Protein AF-A0A9Q1LN31-F1 (afdb_monomer)

Foldseek 3Di:
DDDDDPDDDDPLLVVLLVVLVVCLVVPPQEAAAEFEPDPSRVVSVVSNQVNNVVSNHHHPYYHYDYDPDDPVVVVVSVVVVVVVVLVPPPPVAPVSVVVSLVVVLVVVVVVVVVVLVVQLVVLLVVPCDCDQADVSVVVDPWAEDQDPVLCVCDRVNVGGPYYDDDDQVVLVSCQVPLNPDDDHHDDPDPDDDDDDDPPPDCVRVVVVVVVVVCVVVCVVVVVCCVPRVDDPNPPPVCPVCVRSCDPVVCVVVVCVVVVVSVVVVVVVVVVVVVVVVVPDDDDDDDDDDDDDDDDDDPPDDDDDDPVVVVVVSVVVVVVSVVVVVVVVVVVVVVPDDD

Radius of gyration: 39.12 Å; Cα contacts (8 Å, |Δi|>4): 190; chains: 1; bounding box: 92×40×124 Å

Nearest PDB structures (foldseek):
  7e9g-assembly1_S  TM=8.716E-01  e=4.694E-04  Homo sapiens
  5kzq-assembly1_A  TM=8.366E-01  e=6.303E-04  Homo sapiens
  4xaq-assembly1_B  TM=8.425E-01  e=1.136E-03  Homo sapiens
  5kzn-assembly1_A  TM=8.150E-01  e=8.976E-04  Homo sapiens
  5cni-assembly1_B  TM=8.407E-01  e=1.438E-03  Homo sapiens

Structure (mmCIF, N/CA/C/O backbone):
data_AF-A0A9Q1LN31-F1
#
_entry.id   AF-A0A9Q1LN31-F1
#
loop_
_atom_site.group_PDB
_atom_site.id
_atom_site.type_symbol
_atom_site.label_atom_id
_atom_site.label_alt_id
_atom_site.label_comp_id
_atom_site.label_asym_id
_atom_site.label_entity_id
_atom_site.label_seq_id
_atom_site.pdbx_PDB_ins_code
_atom_site.Cartn_x
_atom_site.Cartn_y
_atom_site.Cartn_z
_atom_site.occupancy
_atom_site.B_iso_or_equiv
_atom_site.auth_seq_id
_atom_site.auth_comp_id
_atom_site.auth_asym_id
_atom_site.auth_atom_id
_atom_site.pdbx_PDB_model_num
ATOM 1 N N . MET A 1 1 ? -55.497 0.699 -10.696 1.00 38.34 1 MET A N 1
ATOM 2 C CA . MET A 1 1 ? -55.758 1.073 -9.290 1.00 38.34 1 MET A CA 1
ATOM 3 C C . MET A 1 1 ? -55.443 -0.155 -8.449 1.00 38.34 1 MET A C 1
ATOM 5 O O . MET A 1 1 ? -56.183 -1.124 -8.530 1.00 38.34 1 MET A O 1
ATOM 9 N N . TYR A 1 2 ? -54.279 -0.190 -7.797 1.00 38.59 2 TYR A N 1
ATOM 10 C CA . TYR A 1 2 ? -53.863 -1.336 -6.977 1.00 38.59 2 TYR A CA 1
ATOM 11 C C . TYR A 1 2 ? -54.495 -1.221 -5.579 1.00 38.59 2 TYR A C 1
ATOM 13 O O . TYR A 1 2 ? -54.540 -0.110 -5.049 1.00 38.59 2 TYR A O 1
ATOM 21 N N . PRO A 1 3 ? -54.995 -2.314 -4.974 1.00 50.53 3 PRO A N 1
ATOM 22 C CA . PRO A 1 3 ? -55.548 -2.267 -3.628 1.00 50.53 3 PRO A CA 1
ATOM 23 C C . PRO A 1 3 ? -54.408 -2.127 -2.611 1.00 50.53 3 PRO A C 1
ATOM 25 O O . PRO A 1 3 ? -53.474 -2.927 -2.589 1.00 50.53 3 PRO A O 1
ATOM 28 N N . TYR A 1 4 ? -54.472 -1.094 -1.775 1.00 45.28 4 TYR A N 1
ATOM 29 C CA . TYR A 1 4 ? -53.523 -0.889 -0.684 1.00 45.28 4 TYR A CA 1
ATOM 30 C C . TYR A 1 4 ? -53.860 -1.827 0.479 1.00 45.28 4 TYR A C 1
ATOM 32 O O . TYR A 1 4 ? -54.997 -1.872 0.947 1.00 45.28 4 TYR A O 1
ATOM 40 N N . PHE A 1 5 ? -52.860 -2.561 0.965 1.00 41.16 5 PHE A N 1
ATOM 41 C CA . PHE A 1 5 ? -52.971 -3.391 2.160 1.00 41.16 5 PHE A CA 1
ATOM 42 C C . PHE A 1 5 ? -52.683 -2.530 3.399 1.00 41.16 5 PHE A C 1
ATOM 44 O O . PHE A 1 5 ? -51.528 -2.256 3.724 1.00 41.16 5 PHE A O 1
ATOM 51 N N . LEU A 1 6 ? -53.730 -2.072 4.089 1.00 41.81 6 LEU A N 1
ATOM 52 C CA . LEU A 1 6 ? -53.599 -1.403 5.386 1.00 41.81 6 LEU A CA 1
ATOM 53 C C . LEU A 1 6 ? -53.355 -2.458 6.469 1.00 41.81 6 LEU A C 1
ATOM 55 O O . LEU A 1 6 ? -54.288 -2.999 7.061 1.00 41.81 6 LEU A O 1
ATOM 59 N N . ARG A 1 7 ? -52.082 -2.757 6.737 1.00 43.06 7 ARG A N 1
ATOM 60 C CA . ARG A 1 7 ? -51.705 -3.506 7.938 1.00 43.06 7 ARG A CA 1
ATOM 61 C C . ARG A 1 7 ? -51.804 -2.560 9.130 1.00 43.06 7 ARG A C 1
ATOM 63 O O . ARG A 1 7 ? -50.917 -1.739 9.347 1.00 43.06 7 ARG A O 1
ATOM 70 N N . THR A 1 8 ? -52.882 -2.662 9.901 1.00 48.25 8 THR A N 1
ATOM 71 C CA . THR A 1 8 ? -52.939 -2.023 11.216 1.00 48.25 8 THR A CA 1
ATOM 72 C C . THR A 1 8 ? -51.859 -2.657 12.095 1.00 48.25 8 THR A C 1
ATOM 74 O O . THR A 1 8 ? -51.658 -3.876 12.095 1.00 48.25 8 THR A O 1
ATOM 77 N N . VAL A 1 9 ? -51.072 -1.826 12.777 1.00 54.50 9 VAL A N 1
ATOM 78 C CA . VAL A 1 9 ? -50.006 -2.303 13.662 1.00 54.50 9 VAL A CA 1
ATOM 79 C C . VAL A 1 9 ? -50.676 -3.102 14.782 1.00 54.50 9 VAL A C 1
ATOM 81 O O . VAL A 1 9 ? -51.559 -2.581 15.461 1.00 54.50 9 VAL A O 1
ATOM 84 N N . ILE A 1 10 ? -50.301 -4.377 14.947 1.00 58.50 10 ILE A N 1
ATOM 85 C CA . ILE A 1 10 ? -50.786 -5.239 16.039 1.00 58.50 10 ILE A CA 1
ATOM 86 C C . ILE A 1 10 ? -50.638 -4.450 17.342 1.00 58.50 10 ILE A C 1
ATOM 88 O O . ILE A 1 10 ? -49.562 -3.903 17.576 1.00 58.50 10 ILE A O 1
ATOM 92 N N . ASN A 1 11 ? -51.696 -4.370 18.155 1.00 74.75 11 ASN A N 1
ATOM 93 C CA . ASN A 1 11 ? -51.709 -3.579 19.388 1.00 74.75 11 ASN A CA 1
ATOM 94 C C . ASN A 1 11 ? -50.404 -3.790 20.186 1.00 74.75 11 ASN A C 1
ATOM 96 O O . ASN A 1 11 ? -49.992 -4.926 20.439 1.00 74.75 11 ASN A O 1
ATOM 100 N N . ASN A 1 12 ? -49.765 -2.672 20.550 1.00 71.38 12 ASN A N 1
ATOM 101 C CA . ASN A 1 12 ? -48.487 -2.599 21.259 1.00 71.38 12 ASN A CA 1
ATOM 102 C C . ASN A 1 12 ? -48.439 -3.516 22.491 1.00 71.38 12 ASN A C 1
ATOM 104 O O . ASN A 1 12 ? -47.381 -4.051 22.808 1.00 71.38 12 ASN A O 1
ATOM 108 N N . TYR A 1 13 ? -49.588 -3.759 23.128 1.00 81.44 13 TYR A N 1
ATOM 109 C CA . TYR A 1 13 ? -49.724 -4.691 24.241 1.00 81.44 13 TYR A CA 1
ATOM 110 C C . TYR A 1 13 ? -49.340 -6.130 23.875 1.00 81.44 13 TYR A C 1
ATOM 112 O O . TYR A 1 13 ? -48.426 -6.698 24.468 1.00 81.44 13 TYR A O 1
ATOM 120 N N . PHE A 1 14 ? -49.976 -6.715 22.858 1.00 83.69 14 PHE A N 1
ATOM 121 C CA . PHE A 1 14 ? -49.739 -8.116 22.496 1.00 83.69 14 PHE A CA 1
ATOM 122 C C . PHE A 1 14 ? -48.318 -8.351 21.980 1.00 83.69 14 PHE A C 1
ATOM 124 O O . PHE A 1 14 ? -47.725 -9.383 22.280 1.00 83.69 14 PHE A O 1
ATOM 131 N N . GLN A 1 15 ? -47.747 -7.383 21.255 1.00 86.62 15 GLN A N 1
ATOM 132 C CA . GLN A 1 15 ? -46.371 -7.499 20.768 1.00 86.62 15 GLN A CA 1
ATOM 133 C C . GLN A 1 15 ? -45.362 -7.561 21.919 1.00 86.62 15 GLN A C 1
ATOM 135 O O . GLN A 1 15 ? -44.471 -8.404 21.906 1.00 86.62 15 GLN A O 1
ATOM 140 N N . MET A 1 16 ? -45.493 -6.681 22.917 1.00 89.50 16 MET A N 1
ATOM 141 C CA . MET A 1 16 ? -44.539 -6.632 24.028 1.00 89.50 16 MET A CA 1
ATOM 142 C C . MET A 1 16 ? -44.688 -7.832 24.969 1.00 89.50 16 MET A C 1
ATOM 144 O O . MET A 1 16 ? -43.682 -8.331 25.460 1.00 89.50 16 MET A O 1
ATOM 148 N N . TYR A 1 17 ? -45.908 -8.344 25.168 1.00 90.25 17 TYR A N 1
ATOM 149 C CA . TYR A 1 17 ? -46.123 -9.586 25.922 1.00 90.25 17 TYR A CA 1
ATOM 150 C C . TYR A 1 17 ? -45.520 -10.804 25.212 1.00 90.25 17 TYR A C 1
ATOM 152 O O . TYR A 1 17 ? -44.843 -11.595 25.858 1.00 90.25 17 TYR A O 1
ATOM 160 N N . ALA A 1 18 ? -45.668 -10.913 23.888 1.00 89.12 18 ALA A N 1
ATOM 161 C CA . ALA A 1 18 ? -45.024 -11.981 23.121 1.00 89.12 18 ALA A CA 1
ATOM 162 C C . ALA A 1 18 ? -43.487 -11.908 23.202 1.00 89.12 18 ALA A C 1
ATOM 164 O O . ALA A 1 18 ? -42.819 -12.933 23.322 1.00 89.12 18 ALA A O 1
ATOM 165 N N . ILE A 1 19 ? -42.917 -10.697 23.182 1.00 89.56 19 ILE A N 1
ATOM 166 C CA . ILE A 1 19 ? -41.476 -10.499 23.391 1.00 89.56 19 ILE A CA 1
ATOM 167 C C . ILE A 1 19 ? -41.079 -10.886 24.821 1.00 89.56 19 ILE A C 1
ATOM 169 O O . ILE A 1 19 ? -40.060 -11.542 25.004 1.00 89.56 19 ILE A O 1
ATOM 173 N N . ALA A 1 20 ? -41.869 -10.533 25.836 1.00 90.81 20 ALA A N 1
ATOM 174 C CA . ALA A 1 20 ? -41.590 -10.926 27.215 1.00 90.81 20 ALA A CA 1
ATOM 175 C C . ALA A 1 20 ? -41.622 -12.454 27.405 1.00 90.81 20 ALA A C 1
ATOM 177 O O . ALA A 1 20 ? -40.761 -12.991 28.096 1.00 90.81 20 ALA A O 1
ATOM 178 N N . ASP A 1 21 ? -42.549 -13.159 26.751 1.00 91.31 21 ASP A N 1
ATOM 179 C CA . ASP A 1 21 ? -42.583 -14.627 26.753 1.00 91.31 21 ASP A CA 1
ATOM 180 C C . ASP A 1 21 ? -41.372 -15.239 26.034 1.00 91.31 21 ASP A C 1
ATOM 182 O O . ASP A 1 21 ? -40.853 -16.265 26.467 1.00 91.31 21 ASP A O 1
ATOM 186 N N . LEU A 1 22 ? -40.864 -14.595 24.979 1.00 91.62 22 LEU A N 1
ATOM 187 C CA . LEU A 1 22 ? -39.624 -15.012 24.322 1.00 91.62 22 LEU A CA 1
ATOM 188 C C . LEU A 1 22 ? -38.415 -14.883 25.264 1.00 91.62 22 LEU A C 1
ATOM 190 O O . LEU A 1 22 ? -37.584 -15.783 25.340 1.00 91.62 22 LEU A O 1
ATOM 194 N N . VAL A 1 23 ? -38.328 -13.770 25.995 1.00 89.50 23 VAL A N 1
ATOM 195 C CA . VAL A 1 23 ? -37.264 -13.515 26.982 1.00 89.50 23 VAL A CA 1
ATOM 196 C C . VAL A 1 23 ? -37.311 -14.552 28.113 1.00 89.50 23 VAL A C 1
ATOM 198 O O . VAL A 1 23 ? -36.268 -15.065 28.519 1.00 89.50 23 VAL A O 1
ATOM 201 N N . ASP A 1 24 ? -38.515 -14.901 28.569 1.00 89.25 24 ASP A N 1
ATOM 202 C CA . ASP A 1 24 ? -38.764 -15.941 29.574 1.00 89.25 24 ASP A CA 1
ATOM 203 C C . ASP A 1 24 ? -38.371 -17.338 29.061 1.00 89.25 24 ASP A C 1
ATOM 205 O O . ASP A 1 24 ? -37.670 -18.077 29.750 1.00 89.25 24 ASP A O 1
ATOM 209 N N . TYR A 1 25 ? -38.723 -17.669 27.811 1.00 90.56 25 TYR A N 1
ATOM 210 C CA . TYR A 1 25 ? -38.388 -18.949 27.175 1.00 90.56 25 TYR A CA 1
ATOM 211 C C . TYR A 1 25 ? -36.876 -19.215 27.126 1.00 90.56 25 TYR A C 1
ATOM 213 O O . TYR A 1 25 ? -36.431 -20.325 27.414 1.00 90.56 25 TYR A O 1
ATOM 221 N N . TYR A 1 26 ? -36.073 -18.197 26.801 1.00 87.44 26 TYR A N 1
ATOM 222 C CA . TYR A 1 26 ? -34.609 -18.306 26.791 1.00 87.44 26 TYR A CA 1
ATOM 223 C C . TYR A 1 26 ? -33.961 -18.104 28.173 1.00 87.44 26 TYR A C 1
ATOM 225 O O . TYR A 1 26 ? -32.738 -18.189 28.297 1.00 87.44 26 TYR A O 1
ATOM 233 N N . GLY A 1 27 ? -34.751 -17.847 29.221 1.00 85.00 27 GLY A N 1
ATOM 234 C CA . GLY A 1 27 ? -34.263 -17.668 30.589 1.00 85.00 27 GLY A CA 1
ATOM 235 C C . GLY A 1 27 ? -33.456 -16.384 30.813 1.00 85.00 27 GLY A C 1
ATOM 236 O O . GLY A 1 27 ? -32.652 -16.312 31.748 1.00 85.00 27 GLY A O 1
ATOM 237 N N . TRP A 1 28 ? -33.633 -15.364 29.971 1.00 86.88 28 TRP A N 1
ATOM 238 C CA . TRP A 1 28 ? -32.900 -14.104 30.077 1.00 86.88 28 TRP A CA 1
ATOM 239 C C . TRP A 1 28 ? -33.444 -13.239 31.220 1.00 86.88 28 TRP A C 1
ATOM 241 O O . TRP A 1 28 ? -34.618 -12.880 31.255 1.00 86.88 28 TRP A O 1
ATOM 251 N N . LYS A 1 29 ? -32.575 -12.859 32.164 1.00 83.88 29 LYS A N 1
ATOM 252 C CA . LYS A 1 29 ? -32.966 -12.054 33.341 1.00 83.88 29 LYS A CA 1
ATOM 253 C C . LYS A 1 29 ? -32.838 -10.547 33.139 1.00 83.88 29 LYS A C 1
ATOM 255 O O . LYS A 1 29 ? -33.497 -9.772 33.832 1.00 83.88 29 LYS A O 1
ATOM 260 N N . GLU A 1 30 ? -31.988 -10.132 32.208 1.00 82.94 30 GLU A N 1
ATOM 261 C CA . GLU A 1 30 ? -31.718 -8.733 31.895 1.00 82.94 30 GLU A CA 1
ATOM 262 C C . GLU A 1 30 ? -31.733 -8.530 30.380 1.00 82.94 30 GLU A C 1
ATOM 264 O O . GLU A 1 30 ? -31.098 -9.290 29.654 1.00 82.94 30 GLU A O 1
ATOM 269 N N . VAL A 1 31 ? -32.444 -7.504 29.907 1.00 85.69 31 VAL A N 1
ATOM 270 C CA . VAL A 1 31 ? -32.525 -7.168 28.475 1.00 85.69 31 VAL A CA 1
ATOM 271 C C . VAL A 1 31 ? -32.254 -5.688 28.228 1.00 85.69 31 VAL A C 1
ATOM 273 O O . VAL A 1 31 ? -32.604 -4.835 29.046 1.00 85.69 31 VAL A O 1
ATOM 276 N N . ILE A 1 32 ? -31.633 -5.369 27.093 1.00 83.75 32 ILE A N 1
ATOM 277 C CA . ILE A 1 32 ? -31.480 -3.992 26.612 1.00 83.75 32 ILE A CA 1
ATOM 278 C C . ILE A 1 32 ? -32.624 -3.710 25.651 1.00 83.75 32 I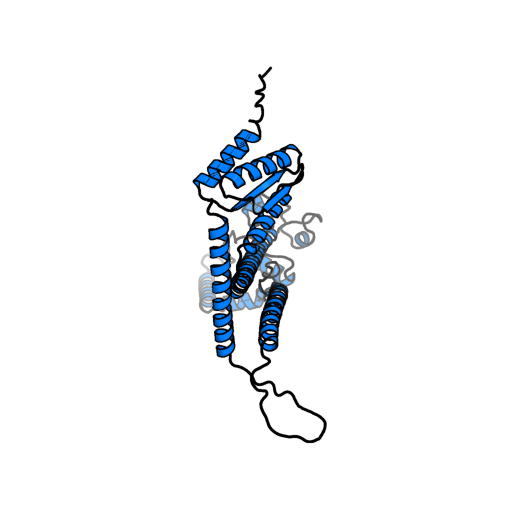LE A C 1
ATOM 280 O O . ILE A 1 32 ? -32.876 -4.489 24.734 1.00 83.75 32 ILE A O 1
ATOM 284 N N . ALA A 1 33 ? -33.312 -2.595 25.858 1.00 85.31 33 ALA A N 1
ATOM 285 C CA . ALA A 1 33 ? -34.418 -2.200 25.013 1.00 85.31 33 ALA A CA 1
ATOM 286 C C . ALA A 1 33 ? -34.020 -0.967 24.193 1.00 85.31 33 ALA A C 1
ATOM 288 O O . ALA A 1 33 ? -33.815 0.115 24.746 1.00 85.31 33 ALA A O 1
ATOM 289 N N . ILE A 1 34 ? -33.888 -1.157 22.878 1.00 84.94 34 ILE A N 1
ATOM 290 C CA . ILE A 1 34 ? -33.593 -0.097 21.910 1.00 84.94 34 ILE A CA 1
ATOM 291 C C . ILE A 1 34 ? -34.907 0.305 21.242 1.00 84.94 34 ILE A C 1
ATOM 293 O O . ILE A 1 34 ? -35.610 -0.551 20.702 1.00 84.94 34 ILE A O 1
ATOM 297 N N . PHE A 1 35 ? -35.270 1.583 21.307 1.00 83.31 35 PHE A N 1
ATOM 298 C CA . PHE A 1 35 ? -36.548 2.070 20.793 1.00 83.31 35 PHE A CA 1
ATOM 299 C C . PHE A 1 35 ? -36.427 3.467 20.182 1.00 83.31 35 PHE A C 1
ATOM 301 O O . PHE A 1 35 ? -35.516 4.230 20.493 1.00 83.31 35 PHE A O 1
ATOM 308 N N . VAL A 1 36 ? -37.361 3.789 19.291 1.00 82.81 36 VAL A N 1
ATOM 309 C CA . VAL A 1 36 ? -37.506 5.136 18.727 1.00 82.81 36 VAL A CA 1
ATOM 310 C C . VAL A 1 36 ? -38.078 6.045 19.813 1.00 82.81 36 VAL A C 1
ATOM 312 O O . VAL A 1 36 ? -39.050 5.656 20.458 1.00 82.81 36 VAL A O 1
ATOM 315 N N . ASP A 1 37 ? -37.514 7.237 20.019 1.00 83.38 37 ASP A N 1
ATOM 316 C CA . ASP A 1 37 ? -38.020 8.206 21.004 1.00 83.38 37 ASP A CA 1
ATOM 317 C C . ASP A 1 37 ? -39.274 8.949 20.510 1.00 83.38 37 ASP A C 1
ATOM 319 O O . ASP A 1 37 ? -39.321 10.174 20.417 1.00 83.38 37 ASP A O 1
ATOM 323 N N . ASP A 1 38 ? -40.305 8.188 20.156 1.00 81.88 38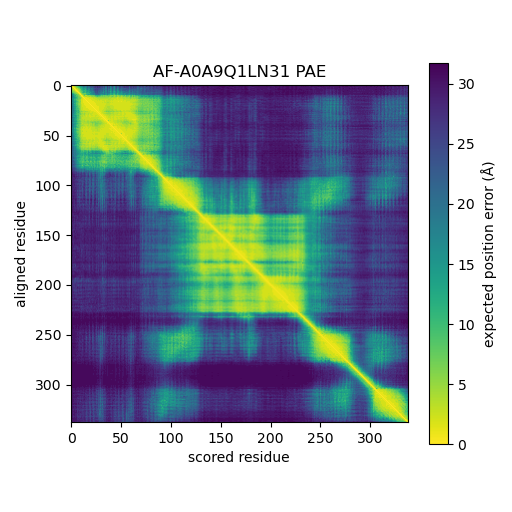 ASP A N 1
ATOM 324 C CA . ASP A 1 38 ? -41.642 8.682 19.867 1.00 81.88 38 ASP A CA 1
ATOM 325 C C . ASP A 1 38 ? -42.636 8.193 20.931 1.00 81.88 38 ASP A C 1
ATOM 327 O O . ASP A 1 38 ? -42.349 7.312 21.751 1.00 81.88 38 ASP A O 1
ATOM 331 N N . ASP A 1 39 ? -43.835 8.773 20.948 1.00 81.88 39 ASP A N 1
ATOM 332 C CA . ASP A 1 39 ? -44.848 8.426 21.951 1.00 81.88 39 ASP A CA 1
ATOM 333 C C . ASP A 1 39 ? -45.254 6.947 21.874 1.00 81.88 39 ASP A C 1
ATOM 335 O O . ASP A 1 39 ? -45.525 6.309 22.896 1.00 81.88 39 ASP A O 1
ATOM 339 N N . ASN A 1 40 ? -45.205 6.359 20.675 1.00 79.31 40 ASN A N 1
ATOM 340 C CA . ASN A 1 40 ? -45.442 4.933 20.484 1.00 79.31 40 ASN A CA 1
ATOM 341 C C . ASN A 1 40 ? -44.319 4.077 21.082 1.00 79.31 40 ASN A C 1
ATOM 343 O O . ASN A 1 40 ? -44.602 3.095 21.771 1.00 79.31 40 ASN A O 1
ATOM 347 N N . GLY A 1 41 ? -43.057 4.427 20.844 1.00 81.44 41 GLY A N 1
ATOM 348 C CA . GLY A 1 41 ? -41.881 3.740 21.362 1.00 81.44 41 GLY A CA 1
ATOM 349 C C . GLY A 1 41 ? -41.804 3.801 22.882 1.00 81.44 41 GLY A C 1
ATOM 350 O O . GLY A 1 41 ? -41.620 2.763 23.524 1.00 81.44 41 GLY A O 1
ATOM 351 N N . ARG A 1 42 ? -42.063 4.973 23.476 1.00 81.88 42 ARG A N 1
ATOM 352 C CA . ARG A 1 42 ? -42.149 5.139 24.937 1.00 81.88 42 ARG A CA 1
ATOM 353 C C . ARG A 1 42 ? -43.270 4.300 25.548 1.00 81.88 42 ARG A C 1
ATOM 355 O O . ARG A 1 42 ? -43.050 3.624 26.553 1.00 81.88 42 ARG A O 1
ATOM 362 N N . ASN A 1 43 ? -44.446 4.265 24.922 1.00 84.75 43 ASN A N 1
ATOM 363 C CA . ASN A 1 43 ? -45.549 3.431 25.398 1.00 84.75 43 ASN A CA 1
ATOM 364 C C . ASN A 1 43 ? -45.196 1.931 25.327 1.00 84.75 43 ASN A C 1
ATOM 366 O O . ASN A 1 43 ? -45.389 1.190 26.290 1.00 84.75 43 ASN A O 1
ATOM 370 N N . ARG A 1 44 ? -44.580 1.482 24.224 1.00 84.50 44 ARG A N 1
ATOM 371 C CA . ARG A 1 44 ? -44.106 0.094 24.061 1.00 84.50 44 ARG A CA 1
ATOM 372 C C . ARG A 1 44 ? -43.067 -0.285 25.117 1.00 84.50 44 ARG A C 1
ATOM 374 O O . ARG A 1 44 ? -43.174 -1.361 25.699 1.00 84.50 44 ARG A O 1
ATOM 381 N N . ILE A 1 45 ? -42.111 0.597 25.419 1.00 89.81 45 ILE A N 1
ATOM 382 C CA . ILE A 1 45 ? -41.076 0.331 26.429 1.00 89.81 45 ILE A CA 1
ATOM 383 C C . ILE A 1 45 ? -41.652 0.215 27.840 1.00 89.81 45 ILE A C 1
ATOM 385 O O . ILE A 1 45 ? -41.152 -0.576 28.641 1.00 89.81 45 ILE A O 1
ATOM 389 N N . SER A 1 46 ? -42.698 0.989 28.145 1.00 88.12 46 SER A N 1
ATOM 390 C CA . SER A 1 46 ? -43.396 0.914 29.429 1.00 88.12 46 SER A CA 1
ATOM 391 C C . SER A 1 46 ? -44.110 -0.427 29.573 1.00 88.12 46 SER A C 1
ATOM 393 O O . SER A 1 46 ? -43.873 -1.148 30.538 1.00 88.12 46 SER A O 1
ATOM 395 N N . VAL A 1 47 ? -44.898 -0.816 28.563 1.00 90.06 47 VAL A N 1
ATOM 396 C CA . VAL A 1 47 ? -45.639 -2.087 28.571 1.00 90.06 47 VAL A CA 1
ATOM 397 C C . VAL A 1 47 ? -44.699 -3.293 28.619 1.00 90.06 47 VAL A C 1
ATOM 399 O O . VAL A 1 47 ? -44.970 -4.263 29.326 1.00 90.06 47 VAL A O 1
ATOM 402 N N . LEU A 1 48 ? -43.575 -3.234 27.900 1.00 91.12 48 LEU A N 1
ATOM 403 C CA . LEU A 1 48 ? -42.553 -4.277 27.947 1.00 91.12 48 LEU A CA 1
ATOM 404 C C . LEU A 1 48 ? -41.917 -4.386 29.337 1.00 91.12 48 LEU A C 1
ATOM 406 O O . LEU A 1 48 ? -41.715 -5.493 29.828 1.00 91.12 48 LEU A O 1
ATOM 410 N N . GLY A 1 49 ? -41.632 -3.254 29.988 1.00 89.62 49 GLY A N 1
ATOM 411 C CA . GLY A 1 49 ? -41.102 -3.229 31.352 1.00 89.62 49 GLY A CA 1
ATOM 412 C C . GLY A 1 49 ? -42.034 -3.913 32.353 1.00 89.62 49 GLY A C 1
ATOM 413 O O . GLY A 1 49 ? -41.585 -4.750 33.139 1.00 89.62 49 GLY A O 1
ATOM 414 N N . ASP A 1 50 ? -43.333 -3.627 32.271 1.00 90.62 50 ASP A N 1
ATOM 415 C CA . ASP A 1 50 ? -44.348 -4.241 33.133 1.00 90.62 50 ASP A CA 1
ATOM 416 C C . ASP A 1 50 ? -44.481 -5.752 32.877 1.00 90.62 50 ASP A C 1
ATOM 418 O O . ASP A 1 50 ? -44.559 -6.548 33.818 1.00 90.62 50 ASP A O 1
ATOM 422 N N . ALA A 1 51 ? -44.471 -6.168 31.605 1.00 90.06 51 ALA A N 1
ATOM 423 C CA . ALA A 1 51 ? -44.557 -7.575 31.216 1.00 90.06 51 ALA A CA 1
ATOM 424 C C . ALA A 1 51 ? -43.328 -8.381 31.674 1.00 90.06 51 ALA A C 1
ATOM 426 O O . ALA A 1 51 ? -43.475 -9.474 32.222 1.00 90.06 51 ALA A O 1
ATOM 427 N N . LEU A 1 52 ? -42.123 -7.824 31.524 1.00 91.75 52 LEU A N 1
ATOM 428 C CA . LEU A 1 52 ? -40.878 -8.453 31.973 1.00 91.75 52 LEU A CA 1
ATOM 429 C C . LEU A 1 52 ? -40.814 -8.575 33.497 1.00 91.75 52 LEU 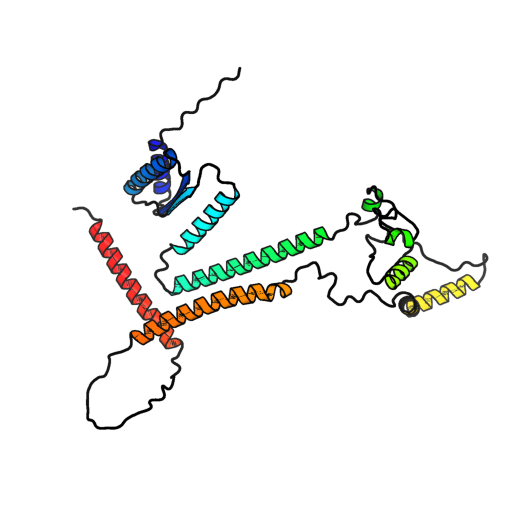A C 1
ATOM 431 O O . LEU A 1 52 ? -40.412 -9.620 34.012 1.00 91.75 52 LEU A O 1
ATOM 435 N N . THR A 1 53 ? -41.290 -7.558 34.220 1.00 89.19 53 THR A N 1
ATOM 436 C CA . THR A 1 53 ? -41.315 -7.568 35.691 1.00 89.19 53 THR A CA 1
ATOM 437 C C . THR A 1 53 ? -42.151 -8.737 36.222 1.00 89.19 53 THR A C 1
ATOM 439 O O . THR A 1 53 ? -41.726 -9.428 37.151 1.00 89.19 53 THR A O 1
ATOM 442 N N . LYS A 1 54 ? -43.289 -9.047 35.580 1.00 89.31 54 LYS A N 1
ATOM 443 C CA . LYS A 1 54 ? -44.109 -10.230 35.911 1.00 89.31 54 LYS A CA 1
ATOM 444 C C . LYS A 1 54 ? -43.369 -11.556 35.701 1.00 89.31 54 LYS A C 1
ATOM 446 O O . LYS A 1 54 ? -43.644 -12.521 36.408 1.00 89.31 54 LYS A O 1
ATOM 451 N N . LYS A 1 55 ? -42.421 -11.601 34.764 1.00 87.56 55 LYS A N 1
ATOM 452 C CA . LYS A 1 55 ? -41.598 -12.775 34.427 1.00 87.56 55 LYS A CA 1
ATOM 453 C C . LYS A 1 55 ? -40.254 -12.815 35.165 1.00 87.56 55 LYS A C 1
ATOM 455 O O . LYS A 1 55 ? -39.380 -13.601 34.823 1.00 87.56 55 LYS A O 1
ATOM 460 N N . ARG A 1 56 ? -40.066 -11.985 36.203 1.00 84.31 56 ARG A N 1
ATOM 461 C CA . ARG A 1 56 ? -38.794 -11.845 36.948 1.00 84.31 56 ARG A CA 1
ATOM 462 C C . ARG A 1 56 ? -37.595 -11.454 36.064 1.00 84.31 56 ARG A C 1
ATOM 464 O O . ARG A 1 56 ? -36.449 -11.718 36.435 1.00 84.31 56 ARG A O 1
ATOM 471 N N . ALA A 1 57 ? -37.856 -10.806 34.932 1.00 86.00 57 ALA A N 1
ATOM 472 C CA . ALA A 1 57 ? -36.857 -10.192 34.069 1.00 86.00 57 ALA A CA 1
ATOM 473 C C . ALA A 1 57 ? -36.940 -8.662 34.194 1.00 86.00 57 ALA A C 1
ATOM 475 O O . ALA A 1 57 ? -37.975 -8.110 34.567 1.00 86.00 57 ALA A O 1
ATOM 476 N N . LYS A 1 58 ? -35.853 -7.949 33.892 1.00 87.19 58 LYS A N 1
ATOM 477 C CA . LYS A 1 58 ? -35.842 -6.477 33.915 1.00 87.19 58 LYS A CA 1
ATOM 478 C C . LYS A 1 58 ? -35.169 -5.894 32.680 1.00 87.19 58 LYS A C 1
ATOM 480 O O . LYS A 1 58 ? -34.240 -6.477 32.121 1.00 87.19 58 LYS A O 1
ATOM 485 N N . ILE A 1 59 ? -35.596 -4.694 32.299 1.00 85.62 59 ILE A N 1
ATOM 486 C CA . ILE A 1 59 ? -34.888 -3.897 31.296 1.00 85.62 59 ILE A CA 1
ATOM 487 C C . ILE A 1 59 ? -33.668 -3.276 31.980 1.00 85.62 59 ILE A C 1
ATOM 489 O O . ILE A 1 59 ? -33.810 -2.446 32.877 1.00 85.62 59 ILE A O 1
ATOM 493 N N . SER A 1 60 ? -32.471 -3.699 31.581 1.00 77.44 60 SER A N 1
ATOM 494 C CA . SER A 1 60 ? -31.214 -3.209 32.147 1.00 77.44 60 SER A CA 1
ATOM 495 C C . SER A 1 60 ? -30.888 -1.815 31.613 1.00 77.44 60 SER A C 1
ATOM 497 O O . SER A 1 60 ? -30.556 -0.920 32.390 1.00 77.44 60 SER A O 1
ATOM 499 N N . TYR A 1 61 ? -31.059 -1.585 30.311 1.00 79.19 61 TYR A N 1
ATOM 500 C CA . TYR A 1 61 ? -30.773 -0.298 29.680 1.00 79.19 61 TYR A CA 1
ATOM 501 C C . TYR A 1 61 ? -31.822 0.050 28.623 1.00 79.19 61 TYR A C 1
ATOM 503 O O . TYR A 1 61 ? -32.325 -0.830 27.923 1.00 79.19 61 TYR A O 1
ATOM 511 N N . LYS A 1 62 ? -32.158 1.339 28.536 1.00 83.06 62 LYS A N 1
ATOM 512 C CA . LYS A 1 62 ? -33.119 1.911 27.591 1.00 83.06 62 LYS A CA 1
ATOM 513 C C . LYS A 1 62 ? -32.348 2.834 26.649 1.00 83.06 62 LYS A C 1
ATOM 515 O O . LYS A 1 62 ? -31.932 3.906 27.073 1.00 83.06 62 LYS A O 1
ATOM 520 N N . ALA A 1 63 ? -32.142 2.400 25.411 1.00 80.56 63 ALA A N 1
ATOM 521 C CA . ALA A 1 63 ? -31.455 3.180 24.387 1.00 80.56 63 ALA A CA 1
ATOM 522 C C . ALA A 1 63 ? -32.498 3.792 23.447 1.00 80.56 63 ALA A C 1
ATOM 524 O O . ALA A 1 63 ? -33.193 3.065 22.738 1.00 80.56 63 ALA A O 1
ATOM 525 N N . ALA A 1 64 ? -32.633 5.114 23.475 1.00 79.31 64 ALA A N 1
ATOM 526 C CA . ALA A 1 64 ? -33.592 5.835 22.648 1.00 79.31 64 ALA A CA 1
ATOM 527 C C . ALA A 1 64 ? -32.873 6.505 21.465 1.00 79.31 64 ALA A C 1
ATOM 529 O O . ALA A 1 64 ? -31.789 7.056 21.656 1.00 79.31 64 ALA A O 1
ATOM 530 N N . PHE A 1 65 ? -33.458 6.473 20.264 1.00 80.06 65 PHE A N 1
ATOM 531 C CA . PHE A 1 65 ? -32.929 7.181 19.088 1.00 80.06 65 PHE A CA 1
ATOM 532 C C . PHE A 1 65 ? -33.996 8.046 18.406 1.00 80.06 65 PHE A C 1
ATOM 534 O O . PHE A 1 65 ? -35.184 7.725 18.441 1.00 80.06 65 PHE A O 1
ATOM 541 N N . SER A 1 66 ? -33.573 9.158 17.797 1.00 75.75 66 SER A N 1
ATOM 542 C CA . SER A 1 66 ? -34.481 10.162 17.222 1.00 75.75 66 SER A CA 1
ATOM 543 C C . SER A 1 66 ? -35.004 9.775 15.830 1.00 75.75 66 SER A C 1
ATOM 545 O O . SER A 1 66 ? -34.331 9.088 15.056 1.00 75.75 66 SER A O 1
ATOM 547 N N . LEU A 1 67 ? -36.206 10.252 15.492 1.00 63.56 67 LEU A N 1
ATOM 548 C CA . LEU A 1 67 ? -36.830 10.098 14.175 1.00 63.56 67 LEU A CA 1
ATOM 549 C C . LEU A 1 67 ? -36.037 10.901 13.129 1.00 63.56 67 LEU A C 1
ATOM 551 O O . LEU A 1 67 ? -36.126 12.124 13.081 1.00 63.56 67 LEU A O 1
ATOM 555 N N . GLY A 1 68 ? -35.254 10.207 12.301 1.00 64.56 68 GLY A N 1
ATOM 556 C CA . GLY A 1 68 ? -34.373 10.817 11.293 1.00 64.56 68 GLY A CA 1
ATOM 557 C C . GLY A 1 68 ? -32.889 10.478 11.453 1.00 64.56 68 GLY A C 1
ATOM 558 O O . GLY A 1 68 ? -32.081 10.971 10.673 1.00 64.56 68 GLY A O 1
ATOM 559 N N . ALA A 1 69 ? -32.535 9.637 12.430 1.00 62.59 69 ALA A N 1
ATOM 560 C CA . ALA A 1 69 ? -31.172 9.157 12.628 1.00 62.59 69 ALA A CA 1
ATOM 561 C C . ALA A 1 69 ? -30.617 8.454 11.374 1.00 62.59 69 ALA A C 1
ATOM 563 O O . ALA A 1 69 ? -31.263 7.589 10.771 1.00 62.59 69 ALA A O 1
ATOM 564 N N . THR A 1 70 ? -29.402 8.834 10.993 1.00 67.56 70 THR A N 1
ATOM 565 C CA . THR A 1 70 ? -28.641 8.202 9.917 1.00 67.56 70 THR A CA 1
ATOM 566 C C . THR A 1 70 ? -28.110 6.834 10.355 1.00 67.56 70 THR A C 1
ATOM 568 O O . THR A 1 70 ? -27.994 6.553 11.545 1.00 67.56 70 THR A O 1
ATOM 571 N N . LYS A 1 71 ? -27.780 5.944 9.402 1.00 71.94 71 LYS A N 1
ATOM 572 C CA . LYS A 1 71 ? -27.252 4.599 9.723 1.00 71.94 71 LYS A CA 1
ATOM 573 C C . LYS A 1 71 ? -26.011 4.647 10.632 1.00 71.94 71 LYS A C 1
ATOM 575 O O . LYS A 1 71 ? -25.874 3.779 11.482 1.00 71.94 71 LYS A O 1
ATOM 580 N N . SER A 1 72 ? -25.179 5.682 10.497 1.00 69.44 72 SER A N 1
ATOM 581 C CA . SER A 1 72 ? -24.026 5.951 11.368 1.00 69.44 72 SER A CA 1
ATOM 582 C C . SER A 1 72 ? -24.413 6.117 12.836 1.00 69.44 72 SER A C 1
ATOM 584 O O . SER A 1 72 ? -23.782 5.534 13.705 1.00 69.44 72 SER A O 1
ATOM 586 N N . ASP A 1 73 ? -25.489 6.850 13.114 1.00 66.56 73 ASP A N 1
ATOM 587 C CA . ASP A 1 73 ? -25.910 7.150 14.486 1.00 66.56 73 ASP A CA 1
ATOM 588 C C . ASP A 1 73 ? -26.456 5.893 15.176 1.00 66.56 73 ASP A C 1
ATOM 590 O O . ASP A 1 73 ? -26.364 5.735 16.392 1.00 66.56 73 ASP A O 1
ATOM 594 N N . ILE A 1 74 ? -27.024 4.981 14.380 1.00 70.19 74 ILE A N 1
ATOM 595 C CA . ILE A 1 74 ? -27.492 3.673 14.833 1.00 70.19 74 ILE A CA 1
ATOM 596 C C . ILE A 1 74 ? -26.291 2.766 15.144 1.00 70.19 74 ILE A C 1
ATOM 598 O O . ILE A 1 74 ? -26.284 2.130 16.197 1.00 70.19 74 ILE A O 1
ATOM 602 N N . ASP A 1 75 ? -25.269 2.737 14.283 1.00 69.06 75 ASP A N 1
ATOM 603 C CA . ASP A 1 75 ? -24.037 1.967 14.513 1.00 69.06 75 ASP A CA 1
ATOM 604 C C . ASP A 1 75 ? -23.273 2.471 15.752 1.00 69.06 75 ASP A C 1
ATOM 606 O O . ASP A 1 75 ? -22.844 1.670 16.590 1.00 69.06 75 ASP A O 1
ATOM 610 N N . ASP A 1 76 ? -23.194 3.789 15.937 1.00 67.75 76 ASP A N 1
ATOM 611 C CA . ASP A 1 76 ? -22.603 4.410 17.123 1.00 67.75 76 ASP A CA 1
ATOM 612 C C . ASP A 1 76 ? -23.394 4.073 18.394 1.00 67.75 76 ASP A C 1
ATOM 614 O O . ASP A 1 76 ? -22.805 3.765 19.433 1.00 67.75 76 ASP A O 1
ATOM 618 N N . LEU A 1 77 ? -24.730 4.045 18.322 1.00 69.31 77 LEU A N 1
ATOM 619 C CA . LEU A 1 77 ? -25.587 3.644 19.439 1.00 69.31 77 LEU A CA 1
ATOM 620 C C . LEU A 1 77 ? -25.401 2.164 19.807 1.00 69.31 77 LEU A C 1
ATOM 622 O O . LEU A 1 77 ? -25.365 1.820 20.993 1.00 69.31 77 LEU A O 1
ATOM 626 N N . PHE A 1 78 ? -25.249 1.282 18.816 1.00 68.50 78 PHE A N 1
ATOM 627 C CA . PHE A 1 78 ? -24.942 -0.131 19.047 1.00 68.50 78 PHE A CA 1
ATOM 628 C C . PHE A 1 78 ? -23.560 -0.305 19.685 1.00 68.50 78 PHE A C 1
ATOM 630 O O . PHE A 1 78 ? -23.438 -1.005 20.698 1.00 68.50 78 PHE A O 1
ATOM 637 N N . SER A 1 79 ? -22.543 0.386 19.169 1.00 66.25 79 SER A N 1
ATOM 638 C CA . SER A 1 79 ? -21.189 0.406 19.734 1.00 66.25 79 SER A CA 1
ATOM 639 C C . SER A 1 79 ? -21.194 0.917 21.181 1.00 66.25 79 SER A C 1
ATOM 641 O O . SER A 1 79 ? -20.666 0.274 22.090 1.00 66.25 79 SER A O 1
ATOM 643 N N . PHE A 1 80 ? -21.917 2.006 21.446 1.00 62.22 80 PHE A N 1
ATOM 644 C CA . PHE A 1 80 ? -22.063 2.562 22.787 1.00 62.22 80 PHE A CA 1
ATOM 645 C C . PHE A 1 80 ? -22.791 1.602 23.734 1.00 62.22 80 PHE A C 1
ATOM 647 O O . PHE A 1 80 ? -22.344 1.394 24.858 1.00 62.22 80 PHE A O 1
ATOM 654 N N . SER A 1 81 ? -23.880 0.963 23.290 1.00 59.00 81 SER A N 1
ATOM 655 C CA . SER A 1 81 ? -24.654 0.028 24.119 1.00 59.00 81 SER A CA 1
ATOM 656 C C . SER A 1 81 ? -23.870 -1.236 24.488 1.00 59.00 81 SER A C 1
ATOM 658 O O . SER A 1 81 ? -23.950 -1.695 25.628 1.00 59.00 81 SER A O 1
ATOM 660 N N . THR A 1 82 ? -23.062 -1.763 23.565 1.00 61.84 82 THR A N 1
ATOM 661 C CA . THR A 1 82 ? -22.198 -2.930 23.803 1.00 61.84 82 THR A CA 1
ATOM 662 C C . THR A 1 82 ? -21.025 -2.577 24.719 1.00 61.84 82 THR A C 1
ATOM 664 O O . THR A 1 82 ? -20.712 -3.337 25.636 1.00 61.84 82 THR A O 1
ATOM 667 N N . MET A 1 83 ? -20.452 -1.379 24.569 1.00 54.72 83 MET A N 1
ATOM 668 C CA . MET A 1 83 ? -19.424 -0.846 25.466 1.00 54.72 83 MET A CA 1
ATOM 669 C C . MET A 1 83 ? -19.962 -0.579 26.883 1.00 54.72 83 MET A C 1
ATOM 671 O O . MET A 1 83 ? -19.308 -0.917 27.871 1.00 54.72 83 MET A O 1
ATOM 675 N N . PHE A 1 84 ? -21.176 -0.033 27.012 1.00 52.91 84 PHE A N 1
ATOM 676 C CA . PHE A 1 84 ? -21.820 0.196 28.311 1.00 52.91 84 PHE A CA 1
ATOM 677 C C . PHE A 1 84 ? -22.239 -1.117 28.990 1.00 52.91 84 PHE A C 1
ATOM 679 O O . PHE A 1 84 ? -22.196 -1.217 30.217 1.00 52.91 84 PHE A O 1
ATOM 686 N N . PHE A 1 85 ? -22.603 -2.143 28.211 1.00 50.88 85 PHE A N 1
ATOM 687 C CA . PHE A 1 85 ? -22.896 -3.480 28.732 1.00 50.88 85 PHE A CA 1
ATOM 688 C C . PHE A 1 85 ? -21.631 -4.173 29.258 1.00 50.88 85 PHE A C 1
ATOM 690 O O . PHE A 1 85 ? -21.654 -4.705 30.366 1.00 50.88 85 PHE A O 1
ATOM 697 N N . ALA A 1 86 ? -20.500 -4.051 28.550 1.00 51.41 86 ALA A N 1
ATOM 698 C CA . ALA A 1 86 ? -19.194 -4.501 29.041 1.00 51.41 86 ALA A CA 1
ATOM 699 C C . ALA A 1 86 ? -18.763 -3.790 30.341 1.00 51.41 86 ALA A C 1
ATOM 701 O O . ALA A 1 86 ? -18.004 -4.345 31.132 1.00 51.41 86 ALA A O 1
ATOM 702 N N . HIS A 1 87 ? -19.265 -2.575 30.592 1.00 47.22 87 HIS A N 1
ATOM 703 C CA . HIS A 1 87 ? -18.994 -1.826 31.820 1.00 47.22 87 HIS A CA 1
ATOM 704 C C . HIS A 1 87 ? -19.911 -2.202 33.001 1.00 47.22 87 HIS A C 1
ATOM 706 O O . HIS A 1 87 ? -19.563 -1.922 34.149 1.00 47.22 87 HIS A O 1
ATOM 712 N N . ARG A 1 88 ? -21.084 -2.811 32.750 1.00 47.41 88 ARG A N 1
ATOM 713 C CA . ARG A 1 88 ? -22.120 -3.055 33.775 1.00 47.41 88 ARG A CA 1
ATOM 714 C C . ARG A 1 88 ? -22.285 -4.515 34.189 1.00 47.41 88 ARG A C 1
ATOM 716 O O . ARG A 1 88 ? -23.034 -4.784 35.131 1.00 47.41 88 ARG A O 1
ATOM 723 N N . GLU A 1 89 ? -21.570 -5.456 33.575 1.00 48.09 89 GLU A N 1
ATOM 724 C CA . GLU A 1 89 ? -21.299 -6.703 34.287 1.00 48.09 89 GLU A CA 1
ATOM 725 C C . GLU A 1 89 ? -20.654 -6.317 35.617 1.00 48.09 89 GLU A C 1
ATOM 727 O O . GLU A 1 89 ? -19.643 -5.619 35.660 1.00 48.09 89 GLU A O 1
ATOM 732 N N . ASN A 1 90 ? -21.310 -6.679 36.718 1.00 49.91 90 ASN A N 1
ATOM 733 C CA . ASN A 1 90 ? -20.838 -6.419 38.067 1.00 49.91 90 ASN A CA 1
ATOM 734 C C . ASN A 1 90 ? -19.532 -7.207 38.285 1.00 49.91 90 ASN A C 1
ATOM 736 O O . ASN A 1 90 ? -19.521 -8.227 38.972 1.00 49.91 90 ASN A O 1
ATOM 740 N N . THR A 1 91 ? -18.410 -6.738 37.732 1.00 47.81 91 THR A N 1
ATOM 741 C CA . THR A 1 91 ? -17.068 -7.167 38.116 1.00 47.81 91 THR A CA 1
ATOM 742 C C . THR A 1 91 ? -16.827 -6.564 39.497 1.00 47.81 91 THR A C 1
ATOM 744 O O . THR A 1 91 ? -16.240 -5.491 39.658 1.00 47.81 91 THR A O 1
ATOM 747 N N . LEU A 1 92 ? -17.428 -7.211 40.498 1.00 51.34 92 LEU A N 1
ATOM 748 C CA . LEU A 1 92 ? -17.391 -6.841 41.914 1.00 51.34 92 LEU A CA 1
ATOM 749 C C . LEU A 1 92 ? -15.982 -6.993 42.496 1.00 51.34 92 LEU A C 1
ATOM 751 O O . LEU A 1 92 ? -15.695 -6.474 43.570 1.00 51.34 92 LEU A O 1
ATOM 755 N N . THR A 1 93 ? -15.095 -7.668 41.770 1.00 60.44 93 THR A N 1
ATOM 756 C CA . THR A 1 93 ? -13.686 -7.822 42.094 1.00 60.44 93 THR A CA 1
ATOM 757 C C . THR A 1 93 ? -12.853 -6.780 41.355 1.00 60.44 93 THR A C 1
ATOM 759 O O . THR A 1 93 ? -12.942 -6.619 40.135 1.00 60.44 93 THR A O 1
ATOM 762 N N . MET A 1 94 ? -11.985 -6.090 42.102 1.00 61.25 94 MET A N 1
ATOM 763 C CA . MET A 1 94 ? -10.973 -5.176 41.549 1.00 61.25 94 MET A CA 1
ATOM 764 C C . MET A 1 94 ? -10.141 -5.849 40.442 1.00 61.25 94 MET A C 1
ATOM 766 O O . MET A 1 94 ? -9.757 -5.202 39.474 1.00 61.25 94 MET A O 1
ATOM 770 N N . LEU A 1 95 ? -9.947 -7.166 40.549 1.00 56.31 95 LEU A N 1
ATOM 771 C CA . LEU A 1 95 ? -9.235 -8.007 39.590 1.00 56.31 95 LEU A CA 1
ATOM 772 C C . LEU A 1 95 ? -9.964 -8.122 38.236 1.00 56.31 95 LEU A C 1
ATOM 774 O O . LEU A 1 95 ? -9.330 -8.004 37.191 1.00 56.31 95 LEU A O 1
ATOM 778 N N . GLY A 1 96 ? -11.297 -8.247 38.236 1.00 64.25 96 GLY A N 1
ATOM 779 C CA . GLY A 1 96 ? -12.099 -8.281 37.005 1.00 64.25 96 GLY A CA 1
ATOM 780 C C . GLY A 1 96 ? -12.074 -6.951 36.247 1.00 64.25 96 GLY A C 1
ATOM 781 O O . GLY A 1 96 ? -11.992 -6.935 35.022 1.00 64.25 96 GLY A O 1
ATOM 782 N N . ARG A 1 97 ? -12.031 -5.825 36.971 1.00 67.56 97 ARG A N 1
ATOM 783 C CA . ARG A 1 97 ? -11.877 -4.492 36.364 1.00 67.56 97 ARG A CA 1
ATOM 784 C C . ARG A 1 97 ? -10.524 -4.334 35.667 1.00 67.56 97 ARG A C 1
ATOM 786 O O . ARG A 1 97 ? -10.475 -3.794 34.566 1.00 67.56 97 ARG A O 1
ATOM 793 N N . CYS A 1 98 ? -9.448 -4.851 36.261 1.00 63.22 98 CYS A N 1
ATOM 794 C CA . CYS A 1 98 ? -8.118 -4.834 35.645 1.00 63.22 98 CYS A CA 1
ATOM 795 C C . CYS A 1 98 ? -8.064 -5.668 34.356 1.00 63.22 98 CYS A C 1
ATOM 797 O O . CYS A 1 98 ? -7.506 -5.210 33.360 1.00 63.22 98 CYS A O 1
ATOM 799 N N . VAL A 1 99 ? -8.681 -6.855 34.352 1.00 73.88 99 VAL A N 1
ATOM 800 C CA . VAL A 1 99 ? -8.742 -7.721 33.162 1.00 73.88 99 VAL A CA 1
ATOM 801 C C . VAL A 1 99 ? -9.533 -7.057 32.035 1.00 73.88 99 VAL A C 1
ATOM 803 O O . VAL A 1 99 ? -9.077 -7.069 30.896 1.00 73.88 99 VAL A O 1
ATOM 806 N N . MET A 1 100 ? -10.663 -6.410 32.336 1.00 68.88 100 MET A N 1
ATOM 807 C CA . MET A 1 100 ? -11.466 -5.710 31.325 1.00 68.88 100 MET A CA 1
ATOM 808 C C . MET A 1 100 ? -10.744 -4.495 30.732 1.00 68.88 100 MET A C 1
ATOM 810 O O . MET A 1 100 ? -10.805 -4.280 29.525 1.00 68.88 100 MET A O 1
ATOM 814 N N . ILE A 1 101 ? -10.009 -3.727 31.545 1.00 70.94 101 ILE A N 1
ATOM 815 C CA . ILE A 1 101 ? -9.191 -2.605 31.050 1.00 70.94 101 ILE A CA 1
ATOM 816 C C . ILE A 1 101 ? -8.065 -3.117 30.143 1.00 70.94 101 ILE A C 1
ATOM 818 O O . ILE A 1 101 ? -7.829 -2.552 29.075 1.00 70.94 101 ILE A O 1
ATOM 822 N N . PHE A 1 102 ? -7.400 -4.208 30.530 1.00 76.38 102 PHE A N 1
ATOM 823 C CA . PHE A 1 102 ? -6.387 -4.850 29.694 1.00 76.38 102 PHE A CA 1
ATOM 824 C C . PHE A 1 102 ? -6.983 -5.394 28.386 1.00 76.38 102 PHE A C 1
ATOM 826 O O . PHE A 1 102 ? -6.406 -5.212 27.319 1.00 76.38 102 PHE A O 1
ATOM 833 N N . TRP A 1 103 ? -8.166 -6.005 28.439 1.00 76.62 103 TRP A N 1
ATOM 834 C CA . TRP A 1 103 ? -8.858 -6.514 27.256 1.00 76.62 103 TRP A CA 1
ATOM 835 C C . TRP A 1 103 ? -9.263 -5.393 26.291 1.00 76.62 103 TRP A C 1
ATOM 837 O O . TRP A 1 103 ? -9.022 -5.498 25.091 1.00 76.62 103 TRP A O 1
ATOM 847 N N . LEU A 1 104 ? -9.799 -4.282 26.806 1.00 72.44 104 LEU A N 1
ATOM 848 C CA . LEU A 1 104 ? -10.101 -3.093 26.002 1.00 72.44 104 LEU A CA 1
ATOM 849 C C . LEU A 1 104 ? -8.842 -2.505 25.354 1.00 72.44 104 LEU A C 1
ATOM 851 O O . LEU A 1 104 ? -8.895 -2.080 24.202 1.00 72.44 104 LEU A O 1
ATOM 855 N N . PHE A 1 105 ? -7.702 -2.535 26.051 1.00 74.25 105 PHE A N 1
ATOM 856 C CA . PHE A 1 105 ? -6.414 -2.141 25.482 1.00 74.25 105 PHE A CA 1
ATOM 857 C C . PHE A 1 105 ? -6.001 -3.056 24.322 1.00 74.25 105 PHE A C 1
ATOM 859 O O . PHE A 1 105 ? -5.650 -2.565 23.251 1.00 74.25 105 PHE A O 1
ATOM 866 N N . VAL A 1 106 ? -6.105 -4.377 24.491 1.00 78.44 106 VAL A N 1
ATOM 867 C CA . VAL A 1 106 ? -5.800 -5.346 23.426 1.00 78.44 106 VAL A CA 1
ATOM 868 C C . VAL A 1 106 ? -6.693 -5.118 22.205 1.00 78.44 106 VAL A C 1
ATOM 870 O O . VAL A 1 106 ? -6.187 -5.020 21.088 1.00 78.44 106 VAL A O 1
ATOM 873 N N . VAL A 1 107 ? -8.003 -4.959 22.407 1.00 79.88 107 VAL A N 1
ATOM 874 C CA . VAL A 1 107 ? -8.960 -4.686 21.322 1.00 79.88 107 VAL A CA 1
ATOM 875 C C . VAL A 1 107 ? -8.634 -3.371 20.606 1.00 79.88 107 VAL A C 1
ATOM 877 O O . VAL A 1 107 ? -8.668 -3.316 19.378 1.00 79.88 107 VAL A O 1
ATOM 880 N N . LEU A 1 108 ? -8.261 -2.322 21.341 1.00 75.56 108 LEU A N 1
ATOM 881 C CA . LEU A 1 108 ? -7.910 -1.027 20.760 1.00 75.56 108 LEU A CA 1
ATOM 882 C C . LEU A 1 108 ? -6.621 -1.088 19.926 1.00 75.56 108 LEU A C 1
ATOM 884 O O . LEU A 1 108 ? -6.577 -0.530 18.830 1.00 75.56 108 LEU A O 1
ATOM 888 N N . ILE A 1 109 ? -5.596 -1.808 20.391 1.00 78.44 109 ILE A N 1
ATOM 889 C CA . ILE A 1 109 ? -4.359 -2.024 19.626 1.00 78.44 109 ILE A CA 1
ATOM 890 C C . ILE A 1 109 ? -4.637 -2.823 18.349 1.00 78.44 109 ILE A C 1
ATOM 892 O O . ILE A 1 109 ? -4.129 -2.464 17.286 1.00 78.44 109 ILE A O 1
ATOM 896 N N . ILE A 1 110 ? -5.476 -3.862 18.424 1.00 80.75 110 ILE A N 1
ATOM 897 C CA . ILE A 1 110 ? -5.878 -4.655 17.254 1.00 80.75 110 ILE A CA 1
ATOM 898 C C . ILE A 1 110 ? -6.622 -3.779 16.240 1.00 80.75 110 ILE A C 1
ATOM 900 O O . ILE A 1 110 ? -6.269 -3.787 15.062 1.00 80.75 110 ILE A O 1
ATOM 904 N N . ASN A 1 111 ? -7.592 -2.977 16.686 1.00 76.31 111 ASN A N 1
ATOM 905 C CA . ASN A 1 111 ? -8.351 -2.083 15.809 1.00 76.31 111 ASN A CA 1
ATOM 906 C C . ASN A 1 111 ? -7.469 -0.996 15.182 1.00 76.31 111 ASN A C 1
ATOM 908 O O . ASN A 1 111 ? -7.592 -0.716 13.989 1.00 76.31 111 ASN A O 1
ATOM 912 N N . SER A 1 112 ? -6.547 -0.416 15.954 1.00 76.88 112 SER A N 1
ATOM 913 C CA . SER A 1 112 ? -5.578 0.559 15.445 1.00 76.88 112 SER A CA 1
ATOM 914 C C . SER A 1 112 ? -4.669 -0.069 14.384 1.00 76.88 112 SER A C 1
ATOM 916 O O . SER A 1 112 ? -4.518 0.487 13.298 1.00 76.88 112 SER A O 1
ATOM 918 N N . SER A 1 113 ? -4.127 -1.260 14.659 1.00 78.44 113 SER A N 1
ATOM 919 C CA . SER A 1 113 ? -3.260 -1.996 13.733 1.00 78.44 113 SER A CA 1
ATOM 920 C C . SER A 1 113 ? -3.989 -2.364 12.438 1.00 78.44 113 SER A C 1
ATOM 922 O O . SER A 1 113 ? -3.503 -2.065 11.347 1.00 78.44 113 SER A O 1
ATOM 924 N N . TYR A 1 114 ? -5.203 -2.916 12.548 1.00 79.81 114 TYR A N 1
ATOM 925 C CA . TYR A 1 114 ? -6.041 -3.255 11.398 1.00 79.81 114 TYR A CA 1
ATOM 926 C C . TYR A 1 114 ? -6.342 -2.023 10.535 1.00 79.81 114 TYR A C 1
ATOM 928 O O . TYR A 1 114 ? -6.206 -2.070 9.311 1.00 79.81 114 TYR A O 1
ATOM 936 N N . THR A 1 115 ? -6.667 -0.892 11.170 1.00 76.19 115 THR A N 1
ATOM 937 C CA . THR A 1 115 ? -6.921 0.380 10.478 1.00 76.19 115 THR A CA 1
ATOM 938 C C . THR A 1 115 ? -5.671 0.885 9.753 1.00 76.19 115 THR A C 1
ATOM 940 O O . THR A 1 115 ? -5.768 1.310 8.601 1.00 76.19 115 THR A O 1
ATOM 943 N N . THR A 1 116 ? -4.481 0.796 10.363 1.00 65.81 116 THR A N 1
ATOM 944 C CA . THR A 1 116 ? -3.209 1.150 9.706 1.00 65.81 116 THR A CA 1
ATOM 945 C C . THR A 1 116 ? -2.912 0.240 8.513 1.00 65.81 116 THR A C 1
ATOM 947 O O . THR A 1 116 ? -2.560 0.737 7.443 1.00 65.81 116 THR A O 1
ATOM 950 N N . SER A 1 117 ? -3.088 -1.076 8.652 1.00 75.38 117 SER A N 1
ATOM 951 C CA . SER A 1 117 ? -2.849 -2.034 7.565 1.00 75.38 117 SER A CA 1
ATOM 952 C C . SER A 1 117 ? -3.797 -1.826 6.385 1.00 75.38 117 SER A C 1
ATOM 954 O O . SER A 1 117 ? -3.349 -1.813 5.238 1.00 75.38 117 SER A O 1
ATOM 956 N N . LEU A 1 118 ? -5.085 -1.595 6.653 1.00 70.00 118 LEU A N 1
ATOM 957 C CA . LEU A 1 118 ? -6.076 -1.292 5.622 1.00 70.00 118 LEU A CA 1
ATOM 958 C C . LEU A 1 118 ? -5.767 0.037 4.922 1.00 70.00 118 LEU A C 1
ATOM 960 O O . LEU A 1 118 ? -5.791 0.116 3.696 1.00 70.00 118 LEU A O 1
ATOM 964 N N . THR A 1 119 ? -5.424 1.071 5.692 1.00 69.56 119 THR A N 1
ATOM 965 C CA . THR A 1 119 ? -5.067 2.388 5.148 1.00 69.56 119 THR A CA 1
ATOM 966 C C . THR A 1 119 ? -3.809 2.302 4.282 1.00 69.56 119 THR A C 1
ATOM 968 O O . THR A 1 119 ? -3.782 2.864 3.193 1.00 69.56 119 THR A O 1
ATOM 971 N N . SER A 1 120 ? -2.791 1.544 4.704 1.00 66.38 120 SER A N 1
ATOM 972 C CA . SER A 1 120 ? -1.582 1.294 3.906 1.00 66.38 120 SER A CA 1
ATOM 973 C C . SER A 1 120 ? -1.910 0.619 2.570 1.00 66.38 120 SER A C 1
ATOM 975 O O . SER A 1 120 ? -1.406 1.045 1.533 1.00 66.38 120 SER A O 1
ATOM 977 N N . LEU A 1 121 ? -2.798 -0.382 2.570 1.00 67.12 121 LEU A N 1
ATOM 978 C CA . LEU A 1 121 ? -3.246 -1.058 1.349 1.00 67.12 121 LEU A CA 1
ATOM 979 C C . LEU A 1 121 ? -3.982 -0.105 0.395 1.00 67.12 121 LEU A C 1
ATOM 981 O O . LEU A 1 121 ? -3.697 -0.087 -0.802 1.00 67.12 121 LEU A O 1
ATOM 985 N N . LEU A 1 122 ? -4.895 0.712 0.924 1.00 59.47 122 LEU A N 1
ATOM 986 C CA . LEU A 1 122 ? -5.658 1.679 0.131 1.00 59.47 122 LEU A CA 1
ATOM 987 C C . LEU A 1 122 ? -4.776 2.792 -0.443 1.00 59.47 122 LEU A C 1
ATOM 989 O O . LEU A 1 122 ? -5.030 3.265 -1.549 1.00 59.47 122 LEU A O 1
ATOM 993 N N . ILE A 1 123 ? -3.728 3.205 0.274 1.00 59.91 123 ILE A N 1
ATOM 994 C CA . ILE A 1 123 ? -2.793 4.200 -0.251 1.00 59.91 123 ILE A CA 1
ATOM 995 C C . ILE A 1 123 ? -1.963 3.604 -1.388 1.00 59.91 123 ILE A C 1
ATOM 997 O O . ILE A 1 123 ? -1.857 4.259 -2.417 1.00 59.91 123 ILE A O 1
ATOM 1001 N N . VAL A 1 124 ? -1.465 2.365 -1.274 1.00 60.38 124 VAL A N 1
ATOM 1002 C CA . VAL A 1 124 ? -0.727 1.693 -2.367 1.00 60.38 124 VAL A CA 1
ATOM 1003 C C . VAL A 1 124 ? -1.548 1.650 -3.660 1.00 60.38 124 VAL A C 1
ATOM 1005 O O . VAL A 1 124 ? -1.020 1.962 -4.722 1.00 60.38 124 VAL A O 1
ATOM 1008 N N . GLN A 1 125 ? -2.849 1.359 -3.576 1.00 49.81 125 GLN A N 1
ATOM 1009 C CA . GLN A 1 125 ? -3.739 1.399 -4.745 1.00 49.81 125 GLN A CA 1
ATOM 1010 C C . GLN A 1 125 ? -3.895 2.809 -5.331 1.00 49.81 125 GLN A C 1
ATOM 1012 O O . GLN A 1 125 ? -4.072 2.963 -6.534 1.00 49.81 125 GLN A O 1
ATOM 1017 N N . LYS A 1 126 ? -3.797 3.850 -4.500 1.00 47.31 126 LYS A N 1
ATOM 1018 C CA . LYS A 1 126 ? -3.944 5.251 -4.910 1.00 47.31 126 LYS A CA 1
ATOM 1019 C C . LYS A 1 126 ? -2.694 5.835 -5.587 1.00 47.31 126 LYS A C 1
ATOM 1021 O O . LYS A 1 126 ? -2.812 6.879 -6.222 1.00 47.31 126 LYS A O 1
ATOM 1026 N N . LEU A 1 127 ? -1.526 5.187 -5.480 1.00 51.41 127 LEU A N 1
ATOM 1027 C CA . LEU A 1 127 ? -0.336 5.523 -6.288 1.00 51.41 127 LEU A CA 1
ATOM 1028 C C . LEU A 1 127 ? -0.159 4.649 -7.522 1.00 51.41 127 LEU A C 1
ATOM 1030 O O . LEU A 1 127 ? 0.786 4.888 -8.274 1.00 51.41 127 LEU A O 1
ATOM 1034 N N . SER A 1 128 ? -1.031 3.663 -7.743 1.00 50.12 128 SER A N 1
ATOM 1035 C CA . SER A 1 128 ? -1.067 2.997 -9.040 1.00 50.12 128 SER A CA 1
ATOM 1036 C C . SER A 1 128 ? -1.500 4.043 -10.063 1.00 50.12 128 SER A C 1
ATOM 1038 O O . SER A 1 128 ? -2.627 4.544 -10.030 1.00 50.12 128 SER A O 1
ATOM 1040 N N . SER A 1 129 ? -0.564 4.476 -10.904 1.00 57.94 129 SER A N 1
ATOM 1041 C CA . SER A 1 129 ? -0.866 5.341 -12.037 1.00 57.94 129 SER A CA 1
ATOM 1042 C C . SER A 1 129 ? -1.909 4.659 -12.921 1.00 57.94 129 SER A C 1
ATOM 1044 O O . SER A 1 129 ? -1.898 3.441 -13.060 1.00 57.94 129 SER A O 1
ATOM 1046 N N . GLY A 1 130 ? -2.786 5.433 -13.571 1.00 65.75 130 GLY A N 1
ATOM 1047 C CA . GLY A 1 130 ? -3.819 4.881 -14.465 1.00 65.75 130 GLY A CA 1
ATOM 1048 C C . GLY A 1 130 ? -3.269 4.060 -15.643 1.00 65.75 130 GLY A C 1
ATOM 1049 O O . GLY A 1 130 ? -4.011 3.319 -16.280 1.00 65.75 130 GLY A O 1
ATOM 1050 N N . ILE A 1 131 ? -1.966 4.168 -15.909 1.00 73.94 131 ILE A N 1
ATOM 1051 C CA . ILE A 1 131 ? -1.220 3.324 -16.834 1.00 73.94 131 ILE A CA 1
ATOM 1052 C C . ILE A 1 131 ? -0.375 2.378 -15.979 1.00 73.94 131 ILE A C 1
ATOM 1054 O O . ILE A 1 131 ? 0.564 2.838 -15.336 1.00 73.94 131 ILE A O 1
ATOM 1058 N N . GLU A 1 132 ? -0.714 1.087 -15.953 1.00 76.88 132 GLU A N 1
ATOM 1059 C CA . GLU A 1 132 ? 0.056 0.043 -15.249 1.00 76.88 132 GLU A CA 1
ATOM 1060 C C . GLU A 1 132 ? 0.942 -0.774 -16.203 1.00 76.88 132 GLU A C 1
ATOM 1062 O O . GLU A 1 132 ? 1.906 -1.413 -15.785 1.00 76.88 132 GLU A O 1
ATOM 1067 N N . GLY A 1 133 ? 0.650 -0.725 -17.502 1.00 82.12 133 GLY A N 1
ATOM 1068 C CA . GLY A 1 133 ? 1.400 -1.420 -18.539 1.00 82.12 133 GLY A CA 1
ATOM 1069 C C . GLY A 1 133 ? 0.912 -1.068 -19.940 1.00 82.12 133 GLY A C 1
ATOM 1070 O O . GLY A 1 133 ? 0.121 -0.140 -20.123 1.00 82.12 133 GLY A O 1
ATOM 1071 N N . ILE A 1 134 ? 1.388 -1.823 -20.932 1.00 83.56 134 ILE A N 1
ATOM 1072 C CA . ILE A 1 134 ? 1.110 -1.558 -22.349 1.00 83.56 134 ILE A CA 1
ATOM 1073 C C . ILE A 1 134 ? -0.382 -1.677 -22.690 1.00 83.56 134 ILE A C 1
ATOM 1075 O O . ILE A 1 134 ? -0.898 -0.850 -23.434 1.00 83.56 134 ILE A O 1
ATOM 1079 N N . ASP A 1 135 ? -1.099 -2.634 -22.095 1.00 84.31 135 ASP A N 1
ATOM 1080 C CA . ASP A 1 135 ? -2.533 -2.830 -22.348 1.00 84.31 135 ASP A CA 1
ATOM 1081 C C . ASP A 1 135 ? -3.358 -1.636 -21.849 1.00 84.31 135 ASP A C 1
ATOM 1083 O O . ASP A 1 135 ? -4.227 -1.124 -22.559 1.00 84.31 135 ASP A O 1
ATOM 1087 N N . SER A 1 136 ? -3.026 -1.130 -20.655 1.00 83.19 136 SER A N 1
ATOM 1088 C CA . SER A 1 136 ? -3.624 0.088 -20.104 1.00 83.19 136 SER A CA 1
ATOM 1089 C C . SER A 1 136 ? -3.296 1.303 -20.968 1.00 83.19 136 SER A C 1
ATOM 1091 O O . SER A 1 136 ? -4.184 2.112 -21.221 1.00 83.19 136 SER A O 1
ATOM 1093 N N . LEU A 1 137 ? -2.057 1.399 -21.465 1.00 83.75 137 LEU A N 1
ATOM 1094 C CA . LEU A 1 137 ? -1.609 2.493 -22.326 1.00 83.75 137 LEU A CA 1
ATOM 1095 C C . LEU A 1 137 ? -2.346 2.518 -23.673 1.00 83.75 137 LEU A C 1
ATOM 1097 O O . LEU A 1 137 ? -2.716 3.586 -24.140 1.00 83.75 137 LEU A O 1
ATOM 1101 N N . ILE A 1 138 ? -2.600 1.355 -24.281 1.00 84.25 138 ILE A N 1
ATOM 1102 C CA . ILE A 1 138 ? -3.368 1.249 -25.534 1.00 84.25 138 ILE A CA 1
ATOM 1103 C C . ILE A 1 138 ? -4.836 1.631 -25.311 1.00 84.25 138 ILE A C 1
ATOM 1105 O O . ILE A 1 138 ? -5.473 2.206 -26.192 1.00 84.25 138 ILE A O 1
ATOM 1109 N N . SER A 1 139 ? -5.386 1.292 -24.143 1.00 85.00 139 SER A N 1
ATOM 1110 C CA . SER A 1 139 ? -6.771 1.616 -23.795 1.00 85.00 139 SER A CA 1
ATOM 1111 C C . SER A 1 139 ? -6.975 3.070 -23.357 1.00 85.00 139 SER A C 1
ATOM 1113 O O . SER A 1 139 ? -8.116 3.540 -23.347 1.00 85.00 139 SER A O 1
ATOM 1115 N N . SER A 1 140 ? -5.904 3.777 -22.977 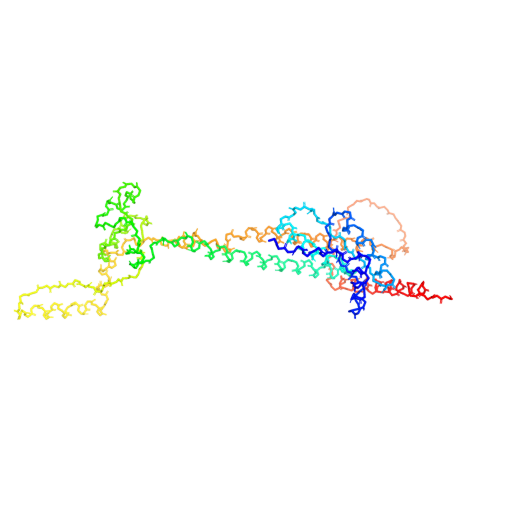1.00 82.81 140 SER A N 1
ATOM 1116 C CA . SER A 1 140 ? -6.013 5.146 -22.485 1.00 82.81 140 SER A CA 1
ATOM 1117 C C . SER A 1 140 ? -6.097 6.144 -23.648 1.00 82.81 140 SER A C 1
ATOM 1119 O O . SER A 1 140 ? -5.464 5.963 -24.688 1.00 82.81 140 SER A O 1
ATOM 1121 N N . PRO A 1 141 ? -6.889 7.221 -23.506 1.00 84.06 141 PRO A N 1
ATOM 1122 C CA . PRO A 1 141 ? -6.983 8.275 -24.514 1.00 84.06 141 PRO A CA 1
ATOM 1123 C C . PRO A 1 141 ? -5.800 9.260 -24.459 1.00 84.06 141 PRO A C 1
ATOM 1125 O O . PRO A 1 141 ? -5.854 10.315 -25.092 1.00 84.06 141 PRO A O 1
ATOM 1128 N N . ASP A 1 142 ? -4.768 8.973 -23.664 1.00 86.00 142 ASP A N 1
ATOM 1129 C CA . ASP A 1 142 ? -3.704 9.927 -23.383 1.00 86.00 142 ASP A CA 1
ATOM 1130 C C . ASP A 1 142 ? -2.679 10.012 -24.528 1.00 86.00 142 ASP A C 1
ATOM 1132 O O . ASP A 1 142 ? -2.368 9.010 -25.175 1.00 86.00 142 ASP A O 1
ATOM 1136 N N . PRO A 1 143 ? -2.096 11.198 -24.784 1.00 85.62 143 PRO A N 1
ATOM 1137 C CA . PRO A 1 143 ? -1.091 11.361 -25.827 1.00 85.62 143 PRO A CA 1
ATOM 1138 C C . PRO A 1 143 ? 0.200 10.606 -25.484 1.00 85.62 143 PRO A C 1
ATOM 1140 O O . PRO A 1 143 ? 0.788 10.813 -24.420 1.00 85.62 143 PRO A O 1
ATOM 1143 N N . ILE A 1 144 ? 0.670 9.781 -26.422 1.00 87.94 144 ILE A N 1
ATOM 1144 C CA . ILE A 1 144 ? 1.930 9.029 -26.337 1.00 87.94 144 ILE A CA 1
ATOM 1145 C C . ILE A 1 144 ? 2.970 9.717 -27.219 1.00 87.94 144 ILE A C 1
ATOM 1147 O O . ILE A 1 144 ? 2.679 10.096 -28.355 1.00 87.94 144 ILE A O 1
ATOM 1151 N N . GLY A 1 145 ? 4.180 9.896 -26.696 1.00 84.75 145 GLY A N 1
ATOM 1152 C CA . GLY A 1 145 ? 5.266 10.577 -27.394 1.00 84.75 145 GLY A CA 1
ATOM 1153 C C . GLY A 1 145 ? 6.508 9.716 -27.562 1.00 84.75 145 GLY A C 1
ATOM 1154 O O . GLY A 1 145 ? 6.644 8.655 -26.964 1.00 84.75 145 GLY A O 1
ATOM 1155 N N . VAL A 1 146 ? 7.436 10.223 -28.370 1.00 79.56 146 VAL A N 1
ATOM 1156 C CA . VAL A 1 146 ? 8.776 9.641 -28.576 1.00 79.56 146 VAL A CA 1
ATOM 1157 C C . VAL A 1 146 ? 9.868 10.589 -28.054 1.00 79.56 146 VAL A C 1
ATOM 1159 O O . VAL A 1 146 ? 11.033 10.229 -27.994 1.00 79.56 146 VAL A O 1
ATOM 1162 N N . GLN A 1 147 ? 9.512 11.821 -27.668 1.00 79.12 147 GLN A N 1
ATOM 1163 C CA . GLN A 1 147 ? 10.479 12.859 -27.315 1.00 79.12 147 GLN A CA 1
ATOM 1164 C C . GLN A 1 147 ? 10.401 13.271 -25.843 1.00 79.12 147 GLN A C 1
ATOM 1166 O O . GLN A 1 147 ? 9.389 13.811 -25.395 1.00 79.12 147 GLN A O 1
ATOM 1171 N N . ASP A 1 148 ? 11.525 13.135 -25.144 1.00 80.38 148 ASP A N 1
ATOM 1172 C CA . ASP A 1 148 ? 11.737 13.440 -23.721 1.00 80.38 148 ASP A CA 1
ATOM 1173 C C . ASP A 1 148 ? 11.190 14.797 -23.252 1.00 80.38 148 ASP A C 1
ATOM 1175 O O . ASP A 1 148 ? 10.613 14.927 -22.170 1.00 80.38 148 ASP A O 1
ATOM 1179 N N . SER A 1 149 ? 11.335 15.835 -24.078 1.00 80.00 149 SER A N 1
ATOM 1180 C CA . SER A 1 149 ? 10.897 17.198 -23.755 1.00 80.00 149 SER A CA 1
ATOM 1181 C C . SER A 1 149 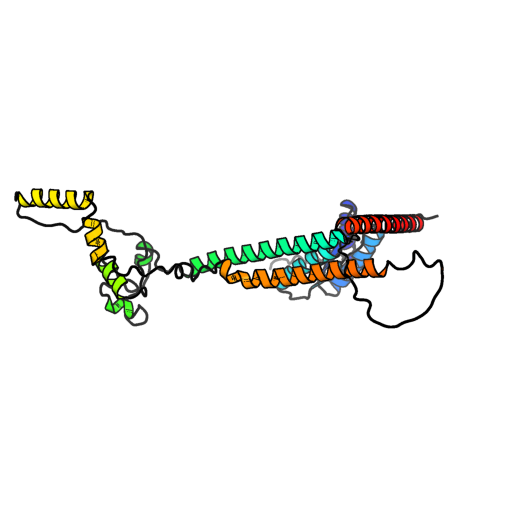? 9.374 17.350 -23.691 1.00 80.00 149 SER A C 1
ATOM 1183 O O . SER A 1 149 ? 8.873 18.270 -23.041 1.00 80.00 149 SER A O 1
ATOM 1185 N N . MET A 1 150 ? 8.623 16.454 -24.338 1.00 83.31 150 MET A N 1
ATOM 1186 C CA . MET A 1 150 ? 7.163 16.437 -24.261 1.00 83.31 150 MET A CA 1
ATOM 1187 C C . MET A 1 150 ? 6.671 15.802 -22.959 1.00 83.31 150 MET A C 1
ATOM 1189 O O . MET A 1 150 ? 5.616 16.200 -22.467 1.00 83.31 150 MET A O 1
ATOM 1193 N N . LEU A 1 151 ? 7.429 14.871 -22.370 1.00 85.69 151 LEU A N 1
ATOM 1194 C CA . LEU A 1 151 ? 7.056 14.231 -21.104 1.00 85.69 151 LEU A CA 1
ATOM 1195 C C . LEU A 1 151 ? 7.098 15.226 -19.939 1.00 85.69 151 LEU A C 1
ATOM 1197 O O . LEU A 1 151 ? 6.229 15.203 -19.075 1.00 85.69 151 LEU A O 1
ATOM 1201 N N . GLN A 1 152 ? 8.042 16.173 -19.961 1.00 83.75 152 GLN A N 1
ATOM 1202 C CA . GLN A 1 152 ? 8.131 17.234 -18.947 1.00 83.75 152 GLN A CA 1
ATOM 1203 C C . GLN A 1 152 ? 6.942 18.205 -18.969 1.00 83.75 152 GLN A C 1
ATOM 1205 O O . GLN A 1 152 ? 6.613 18.797 -17.945 1.00 83.75 152 GLN A O 1
ATOM 1210 N N . LYS A 1 153 ? 6.291 18.384 -20.125 1.00 84.88 153 LYS A N 1
ATOM 1211 C CA . LYS A 1 153 ? 5.114 19.257 -20.260 1.00 84.88 153 LYS A CA 1
ATOM 1212 C C . LYS A 1 153 ? 3.826 18.580 -19.787 1.00 84.88 153 LYS A C 1
ATOM 1214 O O . LYS A 1 153 ? 2.890 19.274 -19.394 1.00 84.88 153 LYS A O 1
ATOM 1219 N N . GLY A 1 154 ? 3.786 17.246 -19.819 1.00 84.25 154 GLY A N 1
ATOM 1220 C CA . GLY A 1 154 ? 2.619 16.444 -19.467 1.00 84.25 154 GLY A CA 1
ATOM 1221 C C . GLY A 1 154 ? 1.424 16.641 -20.414 1.00 84.25 154 GLY A C 1
ATOM 1222 O O . GLY A 1 154 ? 1.390 17.584 -21.209 1.00 84.25 154 GLY A O 1
ATOM 1223 N N . PRO A 1 155 ? 0.395 15.785 -20.328 1.00 84.25 155 PRO A N 1
ATOM 1224 C CA . PRO A 1 155 ? -0.737 15.802 -21.258 1.00 84.25 155 PRO A CA 1
ATOM 1225 C C . PRO A 1 155 ? -1.569 17.091 -21.161 1.00 84.25 155 PRO A C 1
ATOM 1227 O O . PRO A 1 155 ? -2.040 17.612 -22.168 1.00 84.25 155 PRO A O 1
ATOM 1230 N N . GLN A 1 156 ? -1.696 17.666 -19.961 1.00 82.62 156 GLN A N 1
ATOM 1231 C CA . GLN A 1 156 ? -2.433 18.919 -19.744 1.00 82.62 156 GLN A CA 1
ATOM 1232 C C . GLN A 1 156 ? -1.679 20.157 -20.262 1.00 82.62 156 GLN A C 1
ATOM 1234 O O . GLN A 1 156 ? -2.304 21.163 -20.587 1.00 82.62 156 GLN A O 1
ATOM 1239 N N . GLY A 1 157 ? -0.348 20.086 -20.370 1.00 83.00 157 GLY A N 1
ATOM 1240 C CA . GLY A 1 157 ? 0.510 21.160 -20.880 1.00 83.00 157 GLY A CA 1
ATOM 1241 C C . GLY A 1 157 ? 0.801 21.074 -22.381 1.00 83.00 157 GLY A C 1
ATOM 1242 O O . GLY A 1 157 ? 1.763 21.686 -22.847 1.00 83.00 157 GLY A O 1
ATOM 1243 N N . GLY A 1 158 ? 0.021 20.288 -23.138 1.00 84.50 158 GLY A N 1
ATOM 1244 C CA . GLY A 1 158 ? 0.255 20.035 -24.567 1.00 84.50 158 GLY A CA 1
ATOM 1245 C C . GLY A 1 158 ? 1.461 19.129 -24.851 1.00 84.50 158 GLY A C 1
ATOM 1246 O O . GLY A 1 158 ? 2.017 19.167 -25.947 1.00 84.50 158 GLY A O 1
ATOM 1247 N N . GLY A 1 159 ? 1.904 18.372 -23.848 1.00 88.12 159 GLY A N 1
ATOM 1248 C CA . GLY A 1 159 ? 2.914 17.324 -23.939 1.00 88.12 159 GLY A CA 1
ATOM 1249 C C . GLY A 1 159 ? 2.298 15.926 -23.997 1.00 88.12 159 GLY A C 1
ATOM 1250 O O . GLY A 1 159 ? 1.169 15.749 -24.449 1.00 88.12 159 GLY A O 1
ATOM 1251 N N . VAL A 1 160 ? 3.050 14.929 -23.529 1.00 89.81 160 VAL A N 1
ATOM 1252 C CA . VAL A 1 160 ? 2.649 13.510 -23.566 1.00 89.81 160 VAL A CA 1
ATOM 1253 C C . VAL A 1 160 ? 2.523 12.930 -22.159 1.00 89.81 160 VAL A C 1
ATOM 1255 O O . VAL A 1 160 ? 3.177 13.405 -21.231 1.00 89.81 160 VAL A O 1
ATOM 1258 N N . ALA A 1 161 ? 1.671 11.919 -21.993 1.00 86.69 161 ALA A N 1
ATOM 1259 C CA . ALA A 1 161 ? 1.497 11.196 -20.732 1.00 86.69 161 ALA A CA 1
ATOM 1260 C C . ALA A 1 161 ? 2.535 10.086 -20.538 1.00 86.69 161 ALA A C 1
ATOM 1262 O O . ALA A 1 161 ? 2.934 9.812 -19.410 1.00 86.69 161 ALA A O 1
ATOM 1263 N N . ALA A 1 162 ? 2.987 9.471 -21.632 1.00 88.69 162 ALA A N 1
ATOM 1264 C CA . ALA A 1 162 ? 3.994 8.420 -21.612 1.00 88.69 162 ALA A CA 1
ATOM 1265 C C . ALA A 1 162 ? 4.902 8.498 -22.844 1.00 88.69 162 ALA A C 1
ATOM 1267 O O . ALA A 1 162 ? 4.498 8.989 -23.904 1.00 88.69 162 ALA A O 1
ATOM 1268 N N . ILE A 1 163 ? 6.122 7.984 -22.692 1.00 89.00 163 ILE A N 1
ATOM 1269 C CA . ILE A 1 163 ? 7.070 7.747 -23.782 1.00 89.00 163 ILE A CA 1
ATOM 1270 C C . ILE A 1 163 ? 7.407 6.263 -23.810 1.00 89.00 163 ILE A C 1
ATOM 1272 O O . ILE A 1 163 ? 7.542 5.634 -22.761 1.00 89.00 163 ILE A O 1
ATOM 1276 N N . VAL A 1 164 ? 7.540 5.719 -25.017 1.00 88.38 164 VAL A N 1
ATOM 1277 C CA . VAL A 1 164 ? 7.961 4.338 -25.249 1.00 88.38 164 VAL A CA 1
ATOM 1278 C C . VAL A 1 164 ? 9.278 4.361 -26.012 1.00 88.38 164 VAL A C 1
ATOM 1280 O O . VAL A 1 164 ? 9.328 4.861 -27.134 1.00 88.38 164 VAL A O 1
ATOM 1283 N N . ASP A 1 165 ? 10.329 3.817 -25.404 1.00 87.50 165 ASP A N 1
ATOM 1284 C CA . ASP A 1 165 ? 11.667 3.733 -25.994 1.00 87.50 165 ASP A CA 1
ATOM 1285 C C . ASP A 1 165 ? 12.389 2.456 -25.518 1.00 87.50 165 ASP A C 1
ATOM 1287 O O . ASP A 1 165 ? 11.878 1.716 -24.671 1.00 87.50 165 ASP A O 1
ATOM 1291 N N . VAL A 1 166 ? 13.565 2.163 -26.077 1.00 85.69 166 VAL A N 1
ATOM 1292 C CA . VAL A 1 166 ? 14.399 1.027 -25.673 1.00 85.69 166 VAL A CA 1
ATOM 1293 C C . VAL A 1 166 ? 15.061 1.278 -24.316 1.00 85.69 166 VAL A C 1
ATOM 1295 O O . VAL A 1 166 ? 15.502 2.385 -24.004 1.00 85.69 166 VAL A O 1
ATOM 1298 N N . LEU A 1 167 ? 15.185 0.207 -23.527 1.00 84.44 167 LEU A N 1
ATOM 1299 C CA . LEU A 1 167 ? 15.652 0.239 -22.138 1.00 84.44 167 LEU A CA 1
ATOM 1300 C C . LEU A 1 167 ? 16.913 1.094 -21.877 1.00 84.44 167 LEU A C 1
ATOM 1302 O O . LEU A 1 167 ? 16.847 1.934 -20.984 1.00 84.44 167 LEU A O 1
ATOM 1306 N N . PRO A 1 168 ? 18.023 0.993 -22.641 1.00 83.56 168 PRO A N 1
ATOM 1307 C CA . PRO A 1 168 ? 19.227 1.775 -22.338 1.00 83.56 168 PRO A CA 1
ATOM 1308 C C . PRO A 1 168 ? 19.041 3.295 -22.489 1.00 83.56 168 PRO A C 1
ATOM 1310 O O . PRO A 1 168 ? 19.678 4.058 -21.764 1.00 83.56 168 PRO A O 1
ATOM 1313 N N . TYR A 1 169 ? 18.167 3.764 -23.392 1.00 84.31 169 TYR A N 1
ATOM 1314 C CA . TYR A 1 169 ? 17.844 5.196 -23.477 1.00 84.31 169 TYR A CA 1
ATOM 1315 C C . TYR A 1 169 ? 16.975 5.635 -22.303 1.00 84.31 169 TYR A C 1
ATOM 1317 O O . TYR A 1 169 ? 17.211 6.697 -21.728 1.00 84.31 169 TYR A O 1
ATOM 1325 N N . VAL A 1 170 ? 16.020 4.792 -21.903 1.00 84.69 170 VAL A N 1
ATOM 1326 C CA . VAL A 1 170 ? 15.160 5.056 -20.747 1.00 84.69 170 VAL A CA 1
ATOM 1327 C C . VAL A 1 170 ? 15.978 5.116 -19.454 1.00 84.69 170 VAL A C 1
ATOM 1329 O O . VAL A 1 170 ? 15.803 6.047 -18.674 1.00 84.69 170 VAL A O 1
ATOM 1332 N N . GLU A 1 171 ? 16.909 4.186 -19.234 1.00 81.31 171 GLU A N 1
ATOM 1333 C CA . GLU A 1 171 ? 17.794 4.186 -18.060 1.00 81.31 171 GLU A CA 1
ATOM 1334 C C . GLU A 1 171 ? 18.658 5.450 -17.990 1.00 81.31 171 GLU A C 1
ATOM 1336 O O . GLU A 1 171 ? 18.743 6.094 -16.939 1.00 81.31 171 GLU A O 1
ATOM 1341 N N . LEU A 1 172 ? 19.225 5.868 -19.125 1.00 82.94 172 LEU A N 1
ATOM 1342 C CA . LEU A 1 172 ? 19.992 7.109 -19.222 1.00 82.94 172 LEU A CA 1
ATOM 1343 C C . LEU A 1 172 ? 19.121 8.345 -18.935 1.00 82.94 172 LEU A C 1
ATOM 1345 O O . LEU A 1 172 ? 19.526 9.241 -18.188 1.00 82.94 172 LEU A O 1
ATOM 1349 N N . PHE A 1 173 ? 17.908 8.392 -19.493 1.00 83.12 173 PHE A N 1
ATOM 1350 C CA . PHE A 1 173 ? 16.946 9.465 -19.245 1.00 83.12 173 PHE A CA 1
ATOM 1351 C C . PHE A 1 173 ? 16.549 9.540 -17.763 1.00 83.12 173 PHE A C 1
ATOM 1353 O O . PHE A 1 173 ? 16.523 10.630 -17.182 1.00 83.12 173 PHE A O 1
ATOM 1360 N N . LEU A 1 174 ? 16.273 8.402 -17.123 1.00 81.06 174 LEU A N 1
ATOM 1361 C CA . LEU A 1 174 ? 15.911 8.333 -15.707 1.00 81.06 174 LEU A CA 1
ATOM 1362 C C . LEU A 1 174 ? 17.052 8.790 -14.791 1.00 81.06 174 LEU A C 1
ATOM 1364 O O . LEU A 1 174 ? 16.799 9.541 -13.844 1.00 81.06 174 LEU A O 1
ATOM 1368 N N . SER A 1 175 ? 18.294 8.400 -15.099 1.00 78.38 175 SER A N 1
ATOM 1369 C CA . SER A 1 175 ? 19.483 8.842 -14.357 1.00 78.38 175 SER A CA 1
ATOM 1370 C C . SER A 1 175 ? 19.651 10.369 -14.405 1.00 78.38 175 SER A C 1
ATOM 1372 O O . SER A 1 175 ? 19.853 11.019 -13.373 1.00 78.38 175 SER A O 1
ATOM 1374 N N . ASN A 1 176 ? 19.457 10.983 -15.577 1.00 78.00 176 ASN A N 1
ATOM 1375 C CA . ASN A 1 176 ? 19.592 12.434 -15.742 1.00 78.00 176 ASN A CA 1
ATOM 1376 C C . ASN A 1 176 ? 18.472 13.245 -15.059 1.00 78.00 176 ASN A C 1
ATOM 1378 O O . ASN A 1 176 ? 18.711 14.375 -14.627 1.00 78.00 176 ASN A O 1
ATOM 1382 N N . ASN A 1 177 ? 17.261 12.691 -14.939 1.00 72.31 177 ASN A N 1
ATOM 1383 C CA . ASN A 1 177 ? 16.072 13.408 -14.456 1.00 72.31 177 ASN A CA 1
ATOM 1384 C C . ASN A 1 177 ? 15.737 13.192 -12.967 1.00 72.31 177 ASN A C 1
ATOM 1386 O O . ASN A 1 177 ? 14.608 13.460 -12.556 1.00 72.31 177 ASN A O 1
ATOM 1390 N N . LYS A 1 178 ? 16.694 12.747 -12.137 1.00 67.12 178 LYS A N 1
ATOM 1391 C CA . LYS A 1 178 ? 16.581 12.712 -10.658 1.00 67.12 178 LYS A CA 1
ATOM 1392 C C . LYS A 1 178 ? 15.233 12.174 -10.133 1.00 67.12 178 LYS A C 1
ATOM 1394 O O . LYS A 1 178 ? 14.612 12.799 -9.276 1.00 67.12 178 LYS A O 1
ATOM 1399 N N . CYS A 1 179 ? 14.781 11.022 -10.631 1.00 71.12 179 CYS A N 1
ATOM 1400 C CA . CYS A 1 179 ? 13.605 10.303 -10.105 1.00 71.12 179 CYS A CA 1
ATOM 1401 C C . CYS A 1 179 ? 12.242 10.991 -10.297 1.00 71.12 179 CYS A C 1
ATOM 1403 O O . CYS A 1 179 ? 11.262 10.574 -9.685 1.00 71.12 179 CYS A O 1
ATOM 1405 N N . ILE A 1 180 ? 12.158 12.028 -11.137 1.00 76.25 180 ILE A N 1
ATOM 1406 C CA . ILE A 1 180 ? 10.882 12.687 -11.470 1.00 76.25 180 ILE A CA 1
ATOM 1407 C C . ILE A 1 180 ? 9.982 11.745 -12.286 1.00 76.25 180 ILE A C 1
ATOM 1409 O O . ILE A 1 180 ? 8.758 11.798 -12.190 1.00 76.25 180 ILE A O 1
ATOM 1413 N N . PHE A 1 181 ? 10.601 10.862 -13.068 1.00 81.31 181 PHE A N 1
ATOM 1414 C CA . PHE A 1 181 ? 9.937 9.877 -13.910 1.00 81.31 181 PHE A CA 1
ATOM 1415 C C . PHE A 1 181 ? 10.282 8.462 -13.445 1.00 81.31 181 PHE A C 1
ATOM 1417 O O . PHE A 1 181 ? 11.274 8.242 -12.746 1.00 81.31 181 PHE A O 1
ATOM 1424 N N . ARG A 1 182 ? 9.454 7.494 -13.838 1.00 80.81 182 ARG A N 1
ATOM 1425 C CA . ARG A 1 182 ? 9.629 6.073 -13.533 1.00 80.81 182 ARG A CA 1
ATOM 1426 C C . ARG A 1 182 ? 9.134 5.233 -14.710 1.00 80.81 182 ARG A C 1
ATOM 1428 O O . ARG A 1 182 ? 8.175 5.615 -15.374 1.00 80.81 182 ARG A O 1
ATOM 1435 N N . THR A 1 183 ? 9.774 4.092 -14.943 1.00 81.75 183 THR A N 1
ATOM 1436 C CA . THR A 1 183 ? 9.293 3.050 -15.857 1.00 81.75 183 THR A CA 1
ATOM 1437 C C . THR A 1 183 ? 8.091 2.317 -15.272 1.00 81.75 183 THR A C 1
ATOM 1439 O O . THR A 1 183 ? 8.078 1.960 -14.095 1.00 81.75 183 THR A O 1
ATOM 1442 N N . VAL A 1 184 ? 7.072 2.076 -16.095 1.00 83.06 184 VAL A N 1
ATOM 1443 C CA . VAL A 1 184 ? 5.847 1.387 -15.679 1.00 83.06 184 VAL A CA 1
ATOM 1444 C C . VAL A 1 184 ? 5.561 0.226 -16.626 1.00 83.06 184 VAL A C 1
ATOM 1446 O O . VAL A 1 184 ? 5.765 0.341 -17.833 1.00 83.06 184 VAL A O 1
ATOM 1449 N N . GLY A 1 185 ? 5.080 -0.885 -16.069 1.00 77.75 185 GLY A N 1
ATOM 1450 C CA . GLY A 1 185 ? 4.805 -2.112 -16.807 1.00 77.75 185 GLY A CA 1
ATOM 1451 C C . GLY A 1 185 ? 6.024 -3.009 -17.006 1.00 77.75 185 GLY A C 1
ATOM 1452 O O . GLY A 1 185 ? 7.152 -2.682 -16.639 1.00 77.75 185 GLY A O 1
ATOM 1453 N N . GLN A 1 186 ? 5.765 -4.185 -17.572 1.00 79.06 186 GLN A N 1
ATOM 1454 C CA . GLN A 1 186 ? 6.792 -5.156 -17.931 1.00 79.06 186 GLN A CA 1
ATOM 1455 C C . GLN A 1 186 ? 7.357 -4.855 -19.326 1.00 79.06 186 GLN A C 1
ATOM 1457 O O . GLN A 1 186 ? 6.637 -4.400 -20.217 1.00 79.06 186 GLN A O 1
ATOM 1462 N N . GLU A 1 187 ? 8.637 -5.162 -19.536 1.00 81.75 187 GLU A N 1
ATOM 1463 C CA . GLU A 1 187 ? 9.259 -5.141 -20.861 1.00 81.75 187 GLU A CA 1
ATOM 1464 C C . GLU A 1 187 ? 8.499 -6.050 -21.837 1.00 81.75 187 GLU A C 1
ATOM 1466 O O . GLU A 1 187 ? 8.373 -7.259 -21.628 1.00 81.75 187 GLU A O 1
ATOM 1471 N N . PHE A 1 188 ? 7.999 -5.464 -22.923 1.00 77.94 188 PHE A N 1
ATOM 1472 C CA . PHE A 1 188 ? 7.174 -6.157 -23.916 1.00 77.94 188 PHE A CA 1
ATOM 1473 C C . PHE A 1 188 ? 7.973 -6.641 -25.137 1.00 77.94 188 PHE A C 1
ATOM 1475 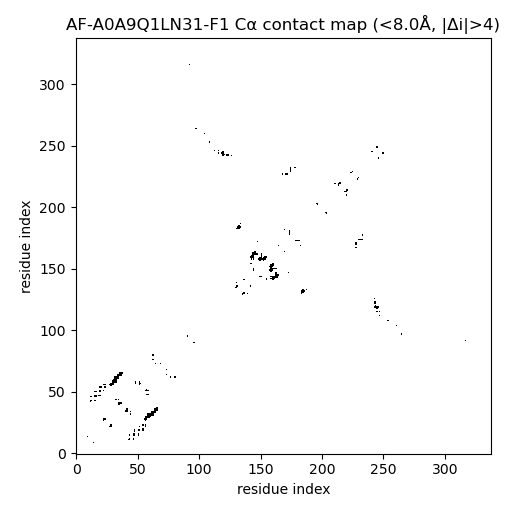O O . PHE A 1 188 ? 7.465 -7.441 -25.920 1.00 77.94 188 PHE A O 1
ATOM 1482 N N . ASN A 1 189 ? 9.221 -6.191 -25.315 1.00 79.25 189 ASN A N 1
ATOM 1483 C CA . ASN A 1 189 ? 10.077 -6.606 -26.426 1.00 79.25 189 ASN A CA 1
ATOM 1484 C C . ASN A 1 189 ? 11.496 -6.945 -25.946 1.00 79.25 189 ASN A C 1
ATOM 1486 O O . ASN A 1 189 ? 12.162 -6.118 -25.334 1.00 79.25 189 ASN A O 1
ATOM 1490 N N . LYS A 1 190 ? 11.977 -8.145 -26.294 1.00 77.25 190 LYS A N 1
ATOM 1491 C CA . LYS A 1 190 ? 13.342 -8.629 -26.017 1.00 77.25 190 LYS A CA 1
ATOM 1492 C C . LYS A 1 190 ? 14.250 -8.490 -27.240 1.00 77.25 190 LYS A C 1
ATOM 1494 O O . LYS A 1 190 ? 14.894 -9.448 -27.663 1.00 77.25 190 LYS A O 1
ATOM 1499 N N . SER A 1 191 ? 14.254 -7.311 -27.849 1.00 77.81 191 SER A N 1
ATOM 1500 C CA . SER A 1 191 ? 15.159 -7.008 -28.960 1.00 77.81 191 SER A CA 1
ATOM 1501 C C . SER A 1 191 ? 16.511 -6.540 -28.422 1.00 77.81 191 SER A C 1
ATOM 1503 O O . SER A 1 191 ? 16.562 -5.780 -27.459 1.00 77.81 191 SER A O 1
ATOM 1505 N N . GLY A 1 192 ? 17.603 -7.003 -29.034 1.00 81.56 192 GLY A N 1
ATOM 1506 C CA . GLY A 1 192 ? 18.972 -6.689 -28.618 1.00 81.56 192 GLY A CA 1
ATOM 1507 C C . GLY A 1 192 ? 19.773 -5.973 -29.703 1.00 81.56 192 GLY A C 1
ATOM 1508 O O . GLY A 1 192 ? 19.438 -6.032 -30.886 1.00 81.56 192 GLY A O 1
ATOM 1509 N N . TRP A 1 193 ? 20.856 -5.317 -29.291 1.00 86.25 193 TRP A N 1
ATOM 1510 C CA . TRP A 1 193 ? 21.840 -4.728 -30.198 1.00 86.25 193 TRP A CA 1
ATOM 1511 C C . TRP A 1 193 ? 22.897 -5.761 -30.589 1.00 86.25 193 TRP A C 1
ATOM 1513 O O . TRP A 1 193 ? 23.267 -6.619 -29.788 1.00 86.25 193 TRP A O 1
ATOM 1523 N N . GLY A 1 194 ? 23.403 -5.663 -31.817 1.00 89.69 194 GLY A N 1
ATOM 1524 C CA . GLY A 1 194 ? 24.434 -6.557 -32.332 1.00 89.69 194 GLY A CA 1
ATOM 1525 C C . GLY A 1 194 ? 25.383 -5.845 -33.286 1.00 89.69 194 GLY A C 1
ATOM 1526 O O . GLY A 1 194 ? 25.079 -4.778 -33.819 1.00 89.69 194 GLY A O 1
ATOM 1527 N N . PHE A 1 195 ? 26.542 -6.455 -33.507 1.00 91.88 195 PHE A N 1
ATOM 1528 C CA . PHE A 1 195 ? 27.539 -5.970 -34.454 1.00 91.88 195 PHE A CA 1
ATOM 1529 C C . PHE A 1 195 ? 27.333 -6.646 -35.810 1.00 91.88 195 PHE A C 1
ATOM 1531 O O . PHE A 1 195 ? 27.187 -7.866 -35.887 1.00 91.88 195 PHE A O 1
ATOM 1538 N N . ALA A 1 196 ? 27.321 -5.857 -36.883 1.00 92.25 196 ALA A N 1
ATOM 1539 C CA . ALA A 1 196 ? 27.110 -6.354 -38.237 1.00 92.25 196 ALA A CA 1
ATOM 1540 C C . ALA A 1 196 ? 28.431 -6.432 -39.010 1.00 92.25 196 ALA A C 1
ATOM 1542 O O . ALA A 1 196 ? 29.231 -5.496 -39.000 1.00 92.25 196 ALA A O 1
ATOM 1543 N N . PHE A 1 197 ? 28.624 -7.537 -39.729 1.00 93.44 197 PHE A N 1
ATOM 1544 C CA . PHE A 1 197 ? 29.792 -7.786 -40.570 1.00 93.44 197 PHE A CA 1
ATOM 1545 C C . PHE A 1 197 ? 29.366 -8.186 -41.982 1.00 93.44 197 PHE A C 1
ATOM 1547 O O . PHE A 1 197 ? 28.234 -8.621 -42.202 1.00 93.44 197 PHE A O 1
ATOM 1554 N N . GLN A 1 198 ? 30.282 -8.063 -42.947 1.00 93.50 198 GLN A N 1
ATOM 1555 C CA . GLN A 1 198 ? 30.077 -8.645 -44.274 1.00 93.50 198 GLN A CA 1
ATOM 1556 C C . GLN A 1 198 ? 29.884 -10.162 -44.160 1.00 93.50 198 GLN A C 1
ATOM 1558 O O . GLN A 1 198 ? 30.462 -10.808 -43.281 1.00 93.50 198 GLN A O 1
ATOM 1563 N N . ARG A 1 199 ? 29.056 -10.714 -45.053 1.00 89.62 199 ARG A N 1
ATOM 1564 C CA . ARG A 1 199 ? 28.750 -12.147 -45.092 1.00 89.62 199 ARG A CA 1
ATOM 1565 C C . ARG A 1 199 ? 30.049 -12.959 -45.185 1.00 89.62 199 ARG A C 1
ATOM 1567 O O . ARG A 1 199 ? 30.955 -12.571 -45.916 1.00 89.62 199 ARG A O 1
ATOM 1574 N N . ASP A 1 200 ? 30.118 -14.045 -44.418 1.00 89.81 200 ASP A N 1
ATOM 1575 C CA . ASP A 1 200 ? 31.254 -14.978 -44.338 1.00 89.81 200 ASP A CA 1
ATOM 1576 C C . ASP A 1 200 ? 32.557 -14.390 -43.759 1.00 89.81 200 ASP A C 1
ATOM 1578 O O . ASP A 1 200 ? 33.618 -15.008 -43.838 1.00 89.81 200 ASP A O 1
ATOM 1582 N N . SER A 1 201 ? 32.496 -13.212 -43.127 1.00 94.44 201 SER A N 1
ATOM 1583 C CA . SER A 1 201 ? 33.657 -12.628 -42.453 1.00 94.44 201 SER A CA 1
ATOM 1584 C C . SER A 1 201 ? 34.017 -13.402 -41.173 1.00 94.44 201 SER A C 1
ATOM 1586 O O . SER A 1 201 ? 33.172 -13.503 -40.272 1.00 94.44 201 SER A O 1
ATOM 1588 N N . PRO A 1 202 ? 35.273 -13.867 -41.017 1.00 91.38 202 PRO A N 1
ATOM 1589 C CA . PRO A 1 202 ? 35.710 -14.573 -39.812 1.00 91.38 202 PRO A CA 1
ATOM 1590 C C . PRO A 1 202 ? 35.690 -13.678 -38.562 1.00 91.38 202 PRO A C 1
ATOM 1592 O O . PRO A 1 202 ? 35.531 -14.184 -37.456 1.00 91.38 202 PRO A O 1
ATOM 1595 N N . LEU A 1 203 ? 35.724 -12.347 -38.727 1.00 92.50 203 LEU A N 1
ATOM 1596 C CA . LEU A 1 203 ? 35.645 -11.386 -37.618 1.00 92.50 203 LEU A CA 1
ATOM 1597 C C . LEU A 1 203 ? 34.335 -11.504 -36.825 1.00 92.50 203 LEU A C 1
ATOM 1599 O O . LEU A 1 203 ? 34.296 -11.158 -35.646 1.00 92.50 203 LEU A O 1
ATOM 1603 N N . SER A 1 204 ? 33.262 -11.983 -37.461 1.00 92.44 204 SER A N 1
ATOM 1604 C CA . SER A 1 204 ? 31.985 -12.208 -36.779 1.00 92.44 204 SER A CA 1
ATOM 1605 C C . SER A 1 204 ? 32.080 -13.311 -35.725 1.00 92.44 204 SER A C 1
ATOM 1607 O O . SER A 1 204 ? 31.468 -13.194 -34.663 1.00 92.44 204 SER A O 1
ATOM 1609 N N . ILE A 1 205 ? 32.884 -14.345 -35.990 1.00 91.19 205 ILE A N 1
ATOM 1610 C CA . ILE A 1 205 ? 33.125 -15.464 -35.078 1.00 91.19 205 ILE A CA 1
ATOM 1611 C C . ILE A 1 205 ? 33.997 -14.978 -33.923 1.00 91.19 205 ILE A C 1
ATOM 1613 O O . ILE A 1 205 ? 33.592 -15.106 -32.771 1.00 91.19 205 ILE A O 1
ATOM 1617 N N . ASP A 1 206 ? 35.123 -14.328 -34.234 1.00 95.56 206 ASP A N 1
ATOM 1618 C CA . ASP A 1 206 ? 36.055 -13.812 -33.227 1.00 95.56 206 ASP A CA 1
ATOM 1619 C C . ASP A 1 206 ? 35.371 -12.829 -32.268 1.00 95.56 206 ASP A C 1
ATOM 1621 O O . ASP A 1 206 ? 35.515 -12.941 -31.047 1.00 95.56 206 ASP A O 1
ATOM 1625 N N . LEU A 1 207 ? 34.571 -11.891 -32.798 1.00 94.62 207 LEU A N 1
ATOM 1626 C CA . LEU A 1 207 ? 33.851 -10.935 -31.960 1.00 94.62 207 LEU A CA 1
ATOM 1627 C C . LEU A 1 207 ? 32.763 -11.620 -31.124 1.00 94.62 207 LEU A C 1
ATOM 1629 O O . LEU A 1 207 ? 32.608 -11.293 -29.950 1.00 94.62 207 LEU A O 1
ATOM 1633 N N . SER A 1 208 ? 32.029 -12.581 -31.691 1.00 93.62 208 SER A N 1
ATOM 1634 C CA . SER A 1 208 ? 30.999 -13.313 -30.943 1.00 93.62 208 SER A CA 1
ATOM 1635 C C . SER A 1 208 ? 31.610 -14.106 -29.786 1.00 93.62 208 SER A C 1
ATOM 1637 O O . SER A 1 208 ? 31.089 -14.062 -28.673 1.00 93.62 208 SER A O 1
ATOM 1639 N N . THR A 1 209 ? 32.748 -14.773 -30.009 1.00 95.19 209 THR A N 1
ATOM 1640 C CA . THR A 1 209 ? 33.489 -15.480 -28.955 1.00 95.19 209 THR A CA 1
ATOM 1641 C C . THR A 1 209 ? 34.002 -14.518 -27.885 1.00 95.19 209 THR A C 1
ATOM 1643 O O . THR A 1 209 ? 33.867 -14.809 -26.698 1.00 95.19 209 THR A O 1
ATOM 1646 N N . ALA A 1 210 ? 34.525 -13.353 -28.274 1.00 95.50 210 ALA A N 1
ATOM 1647 C CA . ALA A 1 210 ? 34.962 -12.337 -27.319 1.00 95.50 210 ALA A CA 1
ATOM 1648 C C . ALA A 1 210 ? 33.796 -11.801 -26.466 1.00 95.50 210 ALA A C 1
ATOM 1650 O O . ALA A 1 210 ? 33.938 -11.657 -25.254 1.00 95.50 210 ALA A O 1
ATOM 1651 N N . ILE A 1 211 ? 32.627 -11.549 -27.067 1.00 94.06 211 ILE A N 1
ATOM 1652 C CA . ILE A 1 211 ? 31.429 -11.098 -26.340 1.00 94.06 211 ILE A CA 1
ATOM 1653 C C . ILE A 1 211 ? 30.941 -12.173 -25.365 1.00 94.06 211 ILE A C 1
ATOM 1655 O O . ILE A 1 211 ? 30.607 -11.846 -24.228 1.00 94.06 211 ILE A O 1
ATOM 1659 N N . LEU A 1 212 ? 30.937 -13.447 -25.772 1.00 93.69 212 LEU A N 1
ATOM 1660 C CA . LEU A 1 212 ? 30.584 -14.556 -24.882 1.00 93.69 212 LEU A CA 1
ATOM 1661 C C . LEU A 1 212 ? 31.525 -14.619 -23.674 1.00 93.69 212 LEU A C 1
ATOM 1663 O O . LEU A 1 212 ? 31.051 -14.657 -22.543 1.00 93.69 212 LEU A O 1
ATOM 1667 N N . GLN A 1 213 ? 32.839 -14.515 -23.891 1.00 95.69 213 GLN A N 1
ATOM 1668 C CA . GLN A 1 213 ? 33.820 -14.477 -22.800 1.00 95.69 213 GLN A CA 1
ATOM 1669 C C . GLN A 1 213 ? 33.600 -13.288 -21.853 1.00 95.69 213 GLN A C 1
ATOM 1671 O O . GLN A 1 213 ? 33.688 -13.454 -20.637 1.00 95.69 213 GLN A O 1
ATOM 1676 N N . LEU A 1 214 ? 33.283 -12.103 -22.391 1.00 95.12 214 LEU A N 1
ATOM 1677 C CA . LEU A 1 214 ? 32.954 -10.908 -21.601 1.00 95.12 214 LEU A CA 1
ATOM 1678 C C . LEU A 1 214 ? 31.639 -11.048 -20.817 1.00 95.12 214 LEU A C 1
ATOM 1680 O O . LEU A 1 214 ? 31.472 -10.433 -19.764 1.00 95.12 214 LEU A O 1
ATOM 1684 N N . SER A 1 215 ? 30.688 -11.827 -21.333 1.00 93.12 215 SER A N 1
ATOM 1685 C CA . SER A 1 215 ? 29.443 -12.138 -20.632 1.00 93.12 215 SER A CA 1
ATOM 1686 C C . SER A 1 215 ? 29.670 -13.156 -19.513 1.00 93.12 215 SER A C 1
ATOM 1688 O O . SER A 1 215 ? 29.103 -13.003 -18.436 1.00 93.12 215 SER A O 1
ATOM 1690 N N . GLU A 1 216 ? 30.490 -14.184 -19.747 1.00 95.50 216 GLU A N 1
ATOM 1691 C CA . GLU A 1 216 ? 30.772 -15.253 -18.777 1.00 95.50 216 GLU A CA 1
ATOM 1692 C C . GLU A 1 216 ? 31.620 -14.770 -17.596 1.00 95.50 216 GLU A C 1
ATOM 1694 O O . GLU A 1 216 ? 31.395 -15.184 -16.460 1.00 95.50 216 GLU A O 1
ATOM 1699 N N . ASN A 1 217 ? 32.582 -13.877 -17.842 1.00 95.50 217 ASN A N 1
ATOM 1700 C CA . ASN A 1 217 ? 33.454 -13.341 -16.795 1.00 95.50 217 ASN A CA 1
ATOM 1701 C C . ASN A 1 217 ? 32.852 -12.139 -16.036 1.00 95.50 217 ASN A C 1
ATOM 1703 O O . ASN A 1 217 ? 33.477 -11.639 -15.101 1.00 95.50 217 ASN A O 1
ATOM 1707 N N . GLY A 1 218 ? 31.662 -11.669 -16.431 1.00 92.12 218 GLY A N 1
ATOM 1708 C CA . GLY A 1 218 ? 30.960 -10.542 -15.809 1.00 92.12 218 GLY A CA 1
ATOM 1709 C C . GLY A 1 218 ? 31.492 -9.148 -16.174 1.00 92.12 218 GLY A C 1
ATOM 1710 O O . GLY A 1 218 ? 30.946 -8.147 -15.706 1.00 92.12 218 GLY A O 1
ATOM 1711 N N . GLU A 1 219 ? 32.513 -9.028 -17.030 1.00 94.38 219 GLU A N 1
ATOM 1712 C CA . GLU A 1 219 ? 33.042 -7.728 -17.468 1.00 94.38 219 GLU A CA 1
ATOM 1713 C C . GLU A 1 219 ? 32.001 -6.917 -18.241 1.00 94.38 219 GLU A C 1
ATOM 1715 O O . GLU A 1 219 ? 31.951 -5.694 -18.109 1.00 94.38 219 GLU A O 1
ATOM 1720 N N . LEU A 1 220 ? 31.130 -7.585 -19.004 1.00 90.69 220 LEU A N 1
ATOM 1721 C CA . LEU A 1 220 ? 30.042 -6.920 -19.716 1.00 90.69 220 LEU A CA 1
ATOM 1722 C C . LEU A 1 220 ? 29.083 -6.207 -18.749 1.00 90.69 220 LEU A C 1
ATOM 1724 O O . LEU A 1 220 ? 28.695 -5.067 -19.000 1.00 90.69 220 LEU A O 1
ATOM 1728 N N . GLN A 1 221 ? 28.770 -6.833 -17.611 1.00 88.69 221 GLN A N 1
ATOM 1729 C CA . GLN A 1 221 ? 27.954 -6.222 -16.561 1.00 88.69 221 GLN A CA 1
ATOM 1730 C C . GLN A 1 221 ? 28.690 -5.059 -15.886 1.00 88.69 221 GLN A C 1
ATOM 1732 O O . GLN A 1 221 ? 28.106 -4.011 -15.640 1.00 88.69 221 GLN A O 1
ATOM 1737 N N . ARG A 1 222 ? 30.005 -5.170 -15.681 1.00 89.56 222 ARG A N 1
ATOM 1738 C CA . ARG A 1 222 ? 30.810 -4.059 -15.153 1.00 89.56 222 ARG A CA 1
ATOM 1739 C C . ARG A 1 222 ? 30.823 -2.846 -16.088 1.00 89.56 222 ARG A C 1
ATOM 1741 O O . ARG A 1 222 ? 30.806 -1.708 -15.622 1.00 89.56 222 ARG A O 1
ATOM 1748 N N . ILE A 1 223 ? 30.869 -3.075 -17.401 1.00 90.06 223 ILE A N 1
ATOM 1749 C CA . ILE A 1 223 ? 30.756 -2.013 -18.410 1.00 90.06 223 ILE A CA 1
ATOM 1750 C C . ILE A 1 223 ? 29.358 -1.392 -18.357 1.00 90.06 223 ILE A C 1
ATOM 1752 O O . ILE A 1 223 ? 29.260 -0.166 -18.336 1.00 90.06 223 ILE A O 1
ATOM 1756 N N . HIS A 1 224 ? 28.307 -2.216 -18.291 1.00 85.56 224 HIS A N 1
ATOM 1757 C CA . HIS A 1 224 ? 26.932 -1.752 -18.112 1.00 85.56 224 HIS A CA 1
ATOM 1758 C C . HIS A 1 224 ? 26.821 -0.837 -16.890 1.00 85.56 224 HIS A C 1
ATOM 1760 O O . HIS A 1 224 ? 26.432 0.321 -17.012 1.00 85.56 224 HIS A O 1
ATOM 1766 N N . ASP A 1 225 ? 27.278 -1.300 -15.730 1.00 85.44 225 ASP A N 1
ATOM 1767 C CA . ASP A 1 225 ? 27.115 -0.559 -14.486 1.00 85.44 225 ASP A CA 1
ATOM 1768 C C . ASP A 1 225 ? 27.927 0.740 -14.468 1.00 85.44 225 ASP A C 1
ATOM 1770 O O . ASP A 1 225 ? 27.470 1.768 -13.972 1.00 85.44 225 ASP A O 1
ATOM 1774 N N . LYS A 1 226 ? 29.113 0.728 -15.082 1.00 86.56 226 LYS A N 1
ATOM 1775 C CA . LYS A 1 226 ? 29.965 1.914 -15.210 1.00 86.56 226 LYS A CA 1
ATOM 1776 C C . LYS A 1 226 ? 29.312 3.037 -16.024 1.00 86.56 226 LYS A C 1
ATOM 1778 O O . LYS A 1 226 ? 29.557 4.204 -15.723 1.00 86.56 226 LYS A O 1
ATOM 1783 N N . TRP A 1 227 ? 28.559 2.702 -17.071 1.00 82.31 227 TRP A N 1
ATOM 1784 C CA . TRP A 1 227 ? 28.002 3.685 -18.010 1.00 82.31 227 TRP A CA 1
ATOM 1785 C C . TRP A 1 227 ? 26.516 3.984 -17.786 1.00 82.31 227 TRP A C 1
ATOM 1787 O O . TRP A 1 227 ? 26.100 5.113 -18.028 1.00 82.31 227 TRP A O 1
ATOM 1797 N N . LEU A 1 228 ? 25.737 3.003 -17.327 1.00 77.38 228 LEU A N 1
ATOM 1798 C CA . LEU A 1 228 ? 24.277 3.078 -17.191 1.00 77.38 228 LEU A CA 1
ATOM 1799 C C . LEU A 1 228 ? 23.817 3.035 -15.723 1.00 77.38 228 LEU A C 1
ATOM 1801 O O . LEU A 1 228 ? 22.821 3.665 -15.384 1.00 77.38 228 LEU A O 1
ATOM 1805 N N . SER A 1 229 ? 24.579 2.406 -14.817 1.00 69.50 229 SER A N 1
ATOM 1806 C CA . SER A 1 229 ? 24.267 2.348 -13.374 1.00 69.50 229 SER A CA 1
ATOM 1807 C C . SER A 1 229 ? 24.982 3.433 -12.554 1.00 69.50 229 SER A C 1
ATOM 1809 O O . SER A 1 229 ? 25.409 3.192 -11.421 1.00 69.50 229 SER A O 1
ATOM 1811 N N . ASN A 1 230 ? 25.113 4.652 -13.080 1.00 60.59 230 ASN A N 1
ATOM 1812 C CA . ASN A 1 230 ? 25.542 5.781 -12.255 1.00 60.59 230 ASN A CA 1
ATOM 1813 C C . ASN A 1 230 ? 24.323 6.629 -11.901 1.00 60.59 230 ASN A C 1
ATOM 1815 O O . ASN A 1 230 ? 23.675 7.194 -12.778 1.00 60.59 230 ASN A O 1
ATOM 1819 N N . ASN A 1 231 ? 24.022 6.689 -10.606 1.00 60.72 231 ASN A N 1
ATOM 1820 C CA . ASN A 1 231 ? 22.795 7.231 -10.028 1.00 60.72 231 ASN A CA 1
ATOM 1821 C C . ASN A 1 231 ? 21.550 6.429 -10.414 1.00 60.72 231 ASN A C 1
ATOM 1823 O O . ASN A 1 231 ? 20.562 6.982 -10.899 1.00 60.72 231 ASN A O 1
ATOM 1827 N N . GLY A 1 232 ? 21.532 5.142 -10.049 1.00 53.03 232 GLY A N 1
ATOM 1828 C CA . GLY A 1 232 ? 20.271 4.628 -9.529 1.00 53.03 232 GLY A CA 1
ATOM 1829 C C . GLY A 1 232 ? 19.800 5.669 -8.524 1.00 53.03 232 GLY A C 1
ATOM 1830 O O . GLY A 1 232 ? 20.591 6.061 -7.657 1.00 53.03 232 GLY A O 1
ATOM 1831 N N . CYS A 1 233 ? 18.593 6.210 -8.717 1.00 55.62 233 CYS A N 1
ATOM 1832 C CA . CYS A 1 233 ? 17.891 6.921 -7.663 1.00 55.62 233 CYS A CA 1
ATOM 1833 C C . CYS A 1 233 ? 18.230 6.165 -6.408 1.00 55.62 233 CYS A C 1
ATOM 1835 O O . CYS A 1 233 ? 17.900 4.978 -6.330 1.00 55.62 233 CYS A O 1
ATOM 1837 N N . SER A 1 234 ? 19.011 6.772 -5.513 1.00 42.62 234 SER A N 1
ATOM 1838 C CA . SER A 1 234 ? 19.226 6.134 -4.248 1.00 42.62 234 SER A CA 1
ATOM 1839 C C . SER A 1 234 ? 17.809 5.999 -3.742 1.00 42.62 234 SER A C 1
ATOM 1841 O O . SER A 1 234 ? 17.165 6.964 -3.333 1.00 42.62 234 SER A O 1
ATOM 1843 N N . SER A 1 235 ? 17.324 4.765 -3.753 1.00 41.69 235 SER A N 1
ATOM 1844 C CA . SER A 1 235 ? 16.651 4.293 -2.590 1.00 41.69 235 SER A CA 1
ATOM 1845 C C . SER A 1 235 ? 17.648 4.532 -1.446 1.00 41.69 235 SER A C 1
ATOM 1847 O O . SER A 1 235 ? 18.280 3.624 -0.930 1.00 41.69 235 SER A O 1
ATOM 1849 N N . GLN A 1 236 ? 17.748 5.787 -0.978 1.00 34.16 236 GLN A N 1
ATOM 1850 C CA . GLN A 1 236 ? 17.371 5.972 0.398 1.00 34.16 236 GLN A CA 1
ATOM 1851 C C . GLN A 1 236 ? 16.128 5.114 0.549 1.00 34.16 236 GLN A C 1
ATOM 1853 O O . GLN A 1 236 ? 15.175 5.257 -0.219 1.00 34.16 236 GLN A O 1
ATOM 1858 N N . ASN A 1 237 ? 16.207 4.161 1.458 1.00 35.62 237 ASN A N 1
ATOM 1859 C CA . ASN A 1 237 ? 15.089 3.432 2.028 1.00 35.62 237 ASN A CA 1
ATOM 1860 C C . ASN A 1 237 ? 14.009 4.391 2.589 1.00 35.62 237 ASN A C 1
ATOM 1862 O O . ASN A 1 237 ? 13.635 4.279 3.743 1.00 35.62 237 ASN A O 1
ATOM 1866 N N . ASN A 1 238 ? 13.546 5.353 1.793 1.00 41.78 238 ASN A N 1
ATOM 1867 C CA . ASN A 1 238 ? 12.681 6.476 2.105 1.00 41.78 238 ASN A CA 1
ATOM 1868 C C . ASN A 1 238 ? 11.832 6.885 0.880 1.00 41.78 238 ASN A C 1
ATOM 1870 O O . ASN A 1 238 ? 11.359 8.008 0.870 1.00 41.78 238 ASN A O 1
ATOM 1874 N N . GLN A 1 239 ? 11.651 6.079 -0.189 1.00 43.44 239 GLN A N 1
ATOM 1875 C CA . GLN A 1 239 ? 10.671 6.487 -1.227 1.00 43.44 239 GLN A CA 1
ATOM 1876 C C . GLN A 1 239 ? 10.072 5.423 -2.169 1.00 43.44 239 GLN A C 1
ATOM 1878 O O . GLN A 1 239 ? 9.692 5.718 -3.300 1.00 43.44 239 GLN A O 1
ATOM 1883 N N . VAL A 1 240 ? 9.887 4.190 -1.693 1.00 43.88 240 VAL A N 1
ATOM 1884 C CA . VAL A 1 240 ? 8.659 3.409 -2.004 1.00 43.88 240 VAL A CA 1
ATOM 1885 C C . VAL A 1 240 ? 7.915 3.021 -0.706 1.00 43.88 240 VAL A C 1
ATOM 1887 O O . VAL A 1 240 ? 6.819 2.469 -0.743 1.00 43.88 240 VAL A O 1
ATOM 1890 N N . ASP A 1 241 ? 8.451 3.439 0.448 1.00 41.25 241 ASP A N 1
ATOM 1891 C CA . ASP A 1 241 ? 7.778 3.443 1.751 1.00 41.25 241 ASP A CA 1
ATOM 1892 C C . ASP A 1 241 ? 7.078 4.779 2.071 1.00 41.25 241 ASP A C 1
ATOM 1894 O O . ASP A 1 241 ? 6.268 4.831 2.987 1.00 41.25 241 ASP A O 1
ATOM 1898 N N . ASP A 1 242 ? 7.281 5.849 1.294 1.00 42.81 242 ASP A N 1
ATOM 1899 C CA . ASP A 1 242 ? 6.721 7.187 1.604 1.00 42.81 242 ASP A CA 1
ATOM 1900 C C . ASP A 1 242 ? 5.206 7.312 1.439 1.00 42.81 242 ASP A C 1
ATOM 1902 O O . ASP A 1 242 ? 4.591 8.324 1.771 1.00 42.81 242 ASP A O 1
ATOM 1906 N N . THR A 1 243 ? 4.576 6.263 0.940 1.00 46.03 243 THR A N 1
ATOM 1907 C CA . THR A 1 243 ? 3.120 6.166 0.884 1.00 46.03 243 THR A CA 1
ATOM 1908 C C . THR A 1 243 ? 2.585 4.897 1.519 1.00 46.03 243 THR A C 1
ATOM 1910 O O . THR A 1 243 ? 1.380 4.668 1.562 1.00 46.03 243 THR A O 1
ATOM 1913 N N . ARG A 1 244 ? 3.453 4.106 2.145 1.00 44.84 244 ARG A N 1
ATOM 1914 C CA . ARG A 1 244 ? 3.019 3.150 3.153 1.00 44.84 244 ARG A CA 1
ATOM 1915 C C . ARG A 1 244 ? 3.277 3.834 4.479 1.00 44.84 244 ARG A C 1
ATOM 1917 O O . ARG A 1 244 ? 4.403 3.816 4.952 1.00 44.84 244 ARG A O 1
ATOM 1924 N N . LEU A 1 245 ? 2.252 4.442 5.087 1.00 52.44 245 LEU A N 1
ATOM 1925 C CA . LEU A 1 245 ? 2.402 4.901 6.468 1.00 52.44 245 LEU A CA 1
ATOM 1926 C C . LEU A 1 245 ? 2.859 3.706 7.309 1.00 52.44 245 LEU A C 1
ATOM 1928 O O . LEU A 1 245 ? 2.095 2.771 7.557 1.00 52.44 245 LEU A O 1
ATOM 1932 N N . SER A 1 246 ? 4.139 3.710 7.664 1.00 53.66 246 SER A N 1
ATOM 1933 C CA . SER A 1 246 ? 4.753 2.600 8.362 1.00 53.66 246 SER A CA 1
ATOM 1934 C C . SER A 1 246 ? 4.183 2.552 9.780 1.00 53.66 246 SER A C 1
ATOM 1936 O O . SER A 1 246 ? 3.894 3.583 10.393 1.00 53.66 246 SER A O 1
ATOM 1938 N N . LEU A 1 247 ? 4.048 1.349 10.344 1.00 53.22 247 LEU A N 1
ATOM 1939 C CA . LEU A 1 247 ? 3.726 1.169 11.767 1.00 53.22 247 LEU A CA 1
ATOM 1940 C C . LEU A 1 247 ? 4.707 1.935 12.681 1.00 53.22 247 LEU A C 1
ATOM 1942 O O . LEU A 1 247 ? 4.337 2.332 13.785 1.00 53.22 247 LEU A O 1
ATOM 1946 N N . SER A 1 248 ? 5.925 2.200 12.192 1.00 57.25 248 SER A N 1
ATOM 1947 C CA . SER A 1 248 ? 6.936 3.043 12.834 1.00 57.25 248 SER A CA 1
ATOM 1948 C C . SER A 1 248 ? 6.508 4.514 12.934 1.00 57.25 248 SER A C 1
ATOM 1950 O O . SER A 1 248 ? 6.709 5.121 13.986 1.00 57.25 248 SER A O 1
ATOM 1952 N N . SER A 1 249 ? 5.866 5.086 11.910 1.00 62.09 249 SER A N 1
ATOM 1953 C CA . SER A 1 249 ? 5.400 6.482 11.930 1.00 62.09 249 SER A CA 1
ATOM 1954 C C . SER A 1 249 ? 4.276 6.718 12.945 1.00 62.09 249 SER A C 1
ATOM 1956 O O . SER A 1 249 ? 4.117 7.829 13.447 1.00 62.09 249 SER A O 1
ATOM 1958 N N . PHE A 1 250 ? 3.532 5.670 13.306 1.00 64.00 250 PHE A N 1
ATOM 1959 C CA . PHE A 1 250 ? 2.468 5.732 14.311 1.00 64.00 250 PHE A CA 1
ATOM 1960 C C . PHE A 1 250 ? 2.908 5.341 15.719 1.00 64.00 250 PHE A C 1
ATOM 1962 O O . PHE A 1 250 ? 2.083 5.326 16.635 1.00 64.00 250 PHE A O 1
ATOM 1969 N N . TRP A 1 251 ? 4.203 5.087 15.931 1.00 70.88 251 TRP A N 1
ATOM 1970 C CA . TRP A 1 251 ? 4.737 4.763 17.252 1.00 70.88 251 TRP A CA 1
ATOM 1971 C C . TRP A 1 251 ? 4.362 5.818 18.302 1.00 70.88 251 TRP A C 1
ATOM 1973 O O . TRP A 1 251 ? 3.995 5.462 19.416 1.00 70.88 251 TRP A O 1
ATOM 1983 N N . GLY A 1 252 ? 4.317 7.101 17.922 1.00 74.25 252 GLY A N 1
ATOM 1984 C CA . GLY A 1 252 ? 3.851 8.178 18.799 1.00 74.25 252 GLY A CA 1
ATOM 1985 C C . GLY A 1 252 ? 2.418 7.975 19.303 1.00 74.25 252 GLY A C 1
ATOM 1986 O O . GLY A 1 252 ? 2.170 8.120 20.495 1.00 74.25 252 GLY A O 1
ATOM 1987 N N . LEU A 1 253 ? 1.485 7.563 18.441 1.00 73.19 253 LEU A N 1
ATOM 1988 C CA . LEU A 1 253 ? 0.096 7.307 18.835 1.00 73.19 253 LEU A CA 1
ATOM 1989 C C . LEU A 1 253 ? -0.003 6.102 19.784 1.00 73.19 253 LEU A C 1
ATOM 1991 O O . LEU A 1 253 ? -0.687 6.178 20.806 1.00 73.19 253 LEU A O 1
ATOM 1995 N N . TYR A 1 254 ? 0.728 5.023 19.487 1.00 73.69 254 TYR A N 1
ATOM 1996 C CA . TYR A 1 254 ? 0.789 3.835 20.343 1.00 73.69 254 TYR A CA 1
ATOM 1997 C C . TYR A 1 254 ? 1.395 4.145 21.715 1.00 73.69 254 TYR A C 1
ATOM 1999 O O . TYR A 1 254 ? 0.888 3.680 22.735 1.00 73.69 254 TYR A O 1
ATOM 2007 N N . VAL A 1 255 ? 2.437 4.976 21.758 1.00 77.69 255 VAL A N 1
ATOM 2008 C CA . VAL A 1 255 ? 3.090 5.406 23.000 1.00 77.69 255 VAL A CA 1
ATOM 2009 C C . VAL A 1 255 ? 2.191 6.348 23.802 1.00 77.69 255 VAL A C 1
ATOM 2011 O O . VAL A 1 255 ? 2.073 6.183 25.015 1.00 77.69 255 VAL A O 1
ATOM 2014 N N . ILE A 1 256 ? 1.513 7.306 23.167 1.00 82.62 256 ILE A N 1
ATOM 2015 C CA . ILE A 1 256 ? 0.607 8.242 23.855 1.00 82.62 256 ILE A CA 1
ATOM 2016 C C . ILE A 1 256 ? -0.602 7.498 24.435 1.00 82.62 256 ILE A C 1
ATOM 2018 O O . ILE A 1 256 ? -0.940 7.676 25.607 1.00 82.62 256 ILE A O 1
ATOM 2022 N N . CYS A 1 257 ? -1.228 6.621 23.649 1.00 77.81 257 CYS A N 1
ATOM 2023 C CA . CYS A 1 257 ? -2.370 5.838 24.112 1.00 77.81 257 CYS A CA 1
ATOM 2024 C C . CYS A 1 257 ? -1.952 4.823 25.190 1.00 77.81 257 CYS A C 1
ATOM 2026 O O . CYS A 1 257 ? -2.545 4.780 26.269 1.00 77.81 257 CYS A O 1
ATOM 2028 N N . GLY A 1 258 ? -0.864 4.083 24.9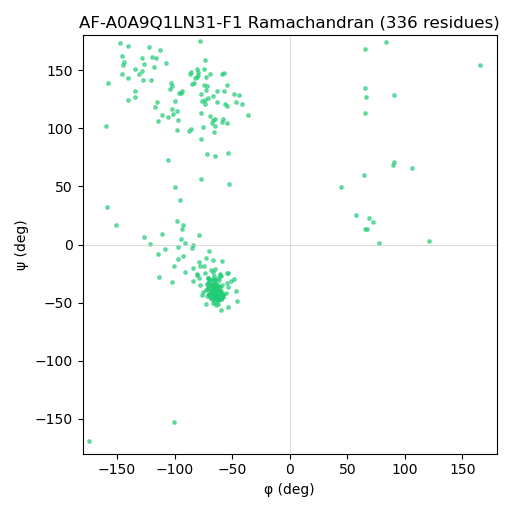57 1.00 79.50 258 GLY A N 1
ATOM 2029 C CA . GLY A 1 258 ? -0.330 3.115 25.913 1.00 79.50 258 GLY A CA 1
ATOM 2030 C C . GLY A 1 258 ? 0.111 3.751 27.230 1.00 79.50 258 GLY A C 1
ATOM 2031 O O . GLY A 1 258 ? -0.203 3.224 28.295 1.00 79.50 258 GLY A O 1
ATOM 2032 N N . SER A 1 259 ? 0.772 4.912 27.186 1.00 81.50 259 SER A N 1
ATOM 2033 C CA . SER A 1 259 ? 1.198 5.627 28.397 1.00 81.50 259 SER A CA 1
ATOM 2034 C C . SER A 1 259 ? 0.017 6.184 29.187 1.00 81.50 259 SER A C 1
ATOM 2036 O O . SER A 1 259 ? -0.013 6.020 30.403 1.00 81.50 259 SER A O 1
ATOM 2038 N N . THR A 1 260 ? -0.993 6.758 28.527 1.00 82.44 260 THR A N 1
ATOM 2039 C CA . THR A 1 260 ? -2.201 7.263 29.202 1.00 82.44 260 THR A CA 1
ATOM 2040 C C . THR A 1 260 ? -2.934 6.132 29.930 1.00 82.44 260 THR A C 1
ATOM 2042 O O . THR A 1 260 ? -3.310 6.274 31.095 1.00 82.44 260 THR A O 1
ATOM 2045 N N . CYS A 1 261 ? -3.065 4.970 29.286 1.00 73.50 261 CYS A N 1
ATOM 2046 C CA . CYS A 1 261 ? -3.661 3.782 29.893 1.00 73.50 261 CYS A CA 1
ATOM 2047 C C . CYS A 1 261 ? -2.798 3.202 31.026 1.00 73.50 261 CYS A C 1
ATOM 2049 O O . CYS A 1 261 ? -3.332 2.845 32.076 1.00 73.50 261 CYS A O 1
ATOM 2051 N N . ALA A 1 262 ? -1.474 3.149 30.862 1.00 79.12 262 ALA A N 1
ATOM 2052 C CA . ALA A 1 262 ? -0.561 2.684 31.904 1.00 79.12 262 ALA A CA 1
ATOM 2053 C C . ALA A 1 262 ? -0.590 3.599 33.135 1.00 79.12 262 ALA A C 1
ATOM 2055 O O . ALA A 1 262 ? -0.647 3.109 34.258 1.00 79.12 262 ALA A O 1
ATOM 2056 N N . VAL A 1 263 ? -0.623 4.920 32.943 1.00 81.19 263 VAL A N 1
ATOM 2057 C CA . VAL A 1 263 ? -0.753 5.896 34.034 1.00 81.19 263 VAL A CA 1
ATOM 2058 C C . VAL A 1 263 ? -2.095 5.732 34.745 1.00 81.19 263 VAL A C 1
ATOM 2060 O O . VAL A 1 263 ? -2.119 5.719 35.972 1.00 81.19 263 VAL A O 1
ATOM 2063 N N . ALA A 1 264 ? -3.197 5.528 34.019 1.00 75.69 264 ALA A N 1
ATOM 2064 C CA . ALA A 1 264 ? -4.498 5.258 34.632 1.00 75.69 264 ALA A CA 1
ATOM 2065 C C . ALA A 1 264 ? -4.486 3.969 35.477 1.00 75.69 264 ALA A C 1
ATOM 2067 O O . ALA A 1 264 ? -4.993 3.962 36.600 1.00 75.69 264 ALA A O 1
ATOM 2068 N N . LEU A 1 265 ? -3.847 2.904 34.980 1.00 75.94 265 LEU A N 1
ATOM 2069 C CA . LEU A 1 265 ? -3.661 1.659 35.729 1.00 75.94 265 LEU A CA 1
ATOM 2070 C C . LEU A 1 265 ? -2.777 1.867 36.964 1.00 75.94 265 LEU A C 1
ATOM 2072 O O . LEU A 1 265 ? -3.138 1.424 38.051 1.00 75.94 265 LEU A O 1
ATOM 2076 N N . ILE A 1 266 ? -1.658 2.580 36.836 1.00 78.00 266 ILE A N 1
ATOM 2077 C CA . ILE A 1 266 ? -0.749 2.875 37.951 1.00 78.00 266 ILE A CA 1
ATOM 2078 C C . ILE A 1 266 ? -1.453 3.716 39.016 1.00 78.00 266 ILE A C 1
ATOM 2080 O O . ILE A 1 266 ? -1.359 3.391 40.193 1.00 78.00 266 ILE A O 1
ATOM 2084 N N . VAL A 1 267 ? -2.204 4.752 38.633 1.00 80.44 267 VAL A N 1
ATOM 2085 C CA . VAL A 1 267 ? -2.998 5.565 39.569 1.00 80.44 267 VAL A CA 1
ATOM 2086 C C . VAL A 1 267 ? -4.046 4.707 40.272 1.00 80.44 267 VAL A C 1
ATOM 2088 O O . VAL A 1 267 ? -4.234 4.850 41.478 1.00 80.44 267 VAL A O 1
ATOM 2091 N N . PHE A 1 268 ? -4.684 3.774 39.565 1.00 73.00 268 PHE A N 1
ATOM 2092 C CA . PHE A 1 268 ? -5.632 2.843 40.165 1.00 73.00 268 PHE A CA 1
ATOM 2093 C C . PHE A 1 268 ? -4.954 1.920 41.187 1.00 73.00 268 PHE A C 1
ATOM 2095 O O . PHE A 1 268 ? -5.372 1.889 42.344 1.00 73.00 268 PHE A O 1
ATOM 2102 N N . PHE A 1 269 ? -3.858 1.250 40.821 1.00 72.38 269 PHE A N 1
ATOM 2103 C CA . PHE A 1 269 ? -3.098 0.401 41.742 1.00 72.38 269 PHE A CA 1
ATOM 2104 C C . PHE A 1 269 ? -2.521 1.190 42.922 1.00 72.38 269 PHE A C 1
ATOM 2106 O O . PHE A 1 269 ? -2.616 0.730 44.056 1.00 72.38 269 PHE A O 1
ATOM 2113 N N . CYS A 1 270 ? -2.007 2.403 42.702 1.00 71.19 270 CYS A N 1
ATOM 2114 C CA . CYS A 1 270 ? -1.581 3.301 43.772 1.00 71.19 270 CYS A CA 1
ATOM 2115 C C . CYS A 1 270 ? -2.750 3.716 44.662 1.00 71.19 270 CYS A C 1
ATOM 2117 O O . CYS A 1 270 ? -2.587 3.736 45.870 1.00 71.19 270 CYS A O 1
ATOM 2119 N N . SER A 1 271 ? -3.933 4.011 44.120 1.00 62.78 271 SER A N 1
ATOM 2120 C CA . SER A 1 271 ? -5.102 4.371 44.930 1.00 62.78 271 SER A CA 1
ATOM 2121 C C . SER A 1 271 ? -5.572 3.207 45.806 1.00 62.78 271 SER A C 1
ATOM 2123 O O . SER A 1 271 ? -5.901 3.415 46.973 1.00 62.78 271 SER A O 1
ATOM 2125 N N . VAL A 1 272 ? -5.506 1.976 45.287 1.00 67.50 272 VAL A N 1
ATOM 2126 C CA . VAL A 1 272 ? -5.797 0.741 46.025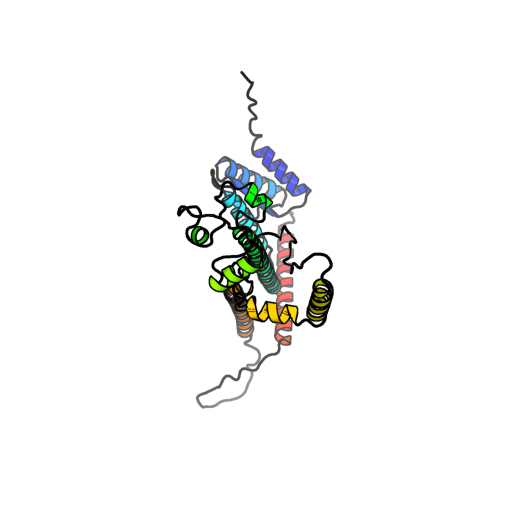 1.00 67.50 272 VAL A CA 1
ATOM 2127 C C . VAL A 1 272 ? -4.721 0.473 47.079 1.00 67.50 272 VAL A C 1
ATOM 2129 O O . VAL A 1 272 ? -5.047 0.159 48.220 1.00 67.50 272 VAL A O 1
ATOM 2132 N N . TYR A 1 273 ? -3.446 0.672 46.744 1.00 66.81 273 TYR A N 1
ATOM 2133 C CA . TYR A 1 273 ? -2.322 0.521 47.669 1.00 66.81 273 TYR A CA 1
ATOM 2134 C C . TYR A 1 273 ? -2.329 1.593 48.769 1.00 66.81 273 TYR A C 1
ATOM 2136 O O . TYR A 1 273 ? -2.116 1.292 49.938 1.00 66.81 273 TYR A O 1
ATOM 2144 N N . CYS A 1 274 ? -2.665 2.840 48.437 1.00 60.47 274 CYS A N 1
ATOM 2145 C CA . CYS A 1 274 ? -2.876 3.916 49.399 1.00 60.47 274 CYS A CA 1
ATOM 2146 C C . CYS A 1 274 ? -4.100 3.646 50.280 1.00 60.47 274 CYS A C 1
ATOM 2148 O O . CYS A 1 274 ? -4.038 3.920 51.473 1.00 60.47 274 CYS A O 1
ATOM 2150 N N . GLN A 1 275 ? -5.193 3.087 49.744 1.00 57.03 275 GLN A N 1
ATOM 2151 C CA . GLN A 1 275 ? -6.330 2.627 50.554 1.00 57.03 275 GLN A CA 1
ATOM 2152 C C . GLN A 1 275 ? -5.950 1.465 51.479 1.00 57.03 275 GLN A C 1
ATOM 2154 O O . GLN A 1 275 ? -6.431 1.420 52.607 1.00 57.03 275 GLN A O 1
ATOM 2159 N N . PHE A 1 276 ? -5.075 0.558 51.038 1.00 54.84 276 PHE A N 1
ATOM 2160 C CA . PHE A 1 276 ? -4.536 -0.513 51.874 1.00 54.84 276 PHE A CA 1
ATOM 2161 C C . PHE A 1 276 ? -3.679 0.040 53.020 1.00 54.84 276 PHE A C 1
ATOM 2163 O O . PHE A 1 276 ? -3.950 -0.255 54.181 1.00 54.84 276 PHE A O 1
ATOM 2170 N N . LEU A 1 277 ? -2.734 0.933 52.712 1.00 54.16 277 LEU A N 1
ATOM 2171 C CA . LEU A 1 277 ? -1.905 1.639 53.696 1.00 54.16 277 LEU A CA 1
ATOM 2172 C C . LEU A 1 277 ? -2.735 2.463 54.692 1.00 54.16 277 LEU A C 1
ATOM 2174 O O . LEU A 1 277 ? -2.374 2.562 55.859 1.00 54.16 277 LEU A O 1
ATOM 2178 N N . ARG A 1 278 ? -3.857 3.049 54.257 1.00 51.44 278 ARG A N 1
ATOM 2179 C CA . ARG A 1 278 ? -4.739 3.856 55.117 1.00 51.44 278 ARG A CA 1
ATOM 2180 C C . ARG A 1 278 ? -5.584 3.015 56.083 1.00 51.44 278 ARG A C 1
ATOM 2182 O O . ARG A 1 278 ? -6.072 3.565 57.061 1.00 51.44 278 ARG A O 1
ATOM 2189 N N . CYS A 1 279 ? -5.742 1.714 55.827 1.00 44.09 279 CYS A N 1
ATOM 2190 C CA . CYS A 1 279 ? -6.396 0.758 56.729 1.00 44.09 279 CYS A CA 1
ATOM 2191 C C . CYS A 1 279 ? -5.426 0.075 57.711 1.00 44.09 279 CYS A C 1
ATOM 2193 O O . CYS A 1 279 ? -5.877 -0.765 58.482 1.00 44.09 279 CYS A O 1
ATOM 2195 N N . ALA A 1 280 ? -4.132 0.411 57.693 1.00 48.75 280 ALA A N 1
ATOM 2196 C CA . ALA A 1 280 ? -3.167 -0.055 58.685 1.00 48.75 280 ALA A CA 1
ATOM 2197 C C . ALA A 1 280 ? -2.792 1.073 59.664 1.00 48.75 280 ALA A C 1
ATOM 2199 O O . ALA A 1 280 ? -1.692 1.624 59.603 1.00 48.75 280 ALA A O 1
ATOM 2200 N N . PRO A 1 281 ? -3.706 1.437 60.570 1.00 43.22 281 PRO A N 1
ATOM 2201 C CA . PRO A 1 281 ? -3.276 1.734 61.926 1.00 43.22 281 PRO A CA 1
ATOM 2202 C C . PRO A 1 281 ? -4.074 0.904 62.939 1.00 43.22 281 PRO A C 1
ATOM 2204 O O . PRO A 1 281 ? -5.204 0.516 62.669 1.00 43.22 281 PRO A O 1
ATOM 2207 N N . GLU A 1 282 ? -3.460 0.695 64.103 1.00 37.41 282 GLU A N 1
ATOM 2208 C CA . GLU A 1 282 ? -3.969 -0.001 65.297 1.00 37.41 282 GLU A CA 1
ATOM 2209 C C . GLU A 1 282 ? -3.720 -1.509 65.374 1.00 37.41 282 GLU A C 1
ATOM 2211 O O . GLU A 1 282 ? -4.663 -2.286 65.417 1.00 37.41 282 GLU A O 1
ATOM 2216 N N . ILE A 1 283 ? -2.456 -1.923 65.529 1.00 40.62 283 ILE A N 1
ATOM 2217 C CA . ILE A 1 283 ? -2.113 -2.833 66.637 1.00 40.62 283 ILE A CA 1
ATOM 2218 C C . ILE A 1 283 ? -0.752 -2.387 67.206 1.00 40.62 283 ILE A C 1
ATOM 2220 O O . ILE A 1 283 ? 0.216 -2.306 66.457 1.00 40.62 283 ILE A O 1
ATOM 2224 N N . GLU A 1 284 ? -0.738 -2.114 68.516 1.00 33.25 284 GLU A N 1
ATOM 2225 C CA . GLU A 1 284 ? 0.382 -1.786 69.429 1.00 33.25 284 GLU A CA 1
ATOM 2226 C C . GLU A 1 284 ? 0.514 -0.323 69.889 1.00 33.25 284 GLU A C 1
ATOM 2228 O O . GLU A 1 284 ? 1.523 0.344 69.677 1.00 33.25 284 GLU A O 1
ATOM 2233 N N . GLU A 1 285 ? -0.478 0.137 70.658 1.00 38.53 285 GLU A N 1
ATOM 2234 C CA . GLU A 1 285 ? -0.191 0.929 71.862 1.00 38.53 285 GLU A CA 1
ATOM 2235 C C . GLU A 1 285 ? -0.233 -0.005 73.081 1.00 38.53 285 GLU A C 1
ATOM 2237 O O . GLU A 1 285 ? -1.321 -0.411 73.474 1.00 38.53 285 GLU A O 1
ATOM 2242 N N . THR A 1 286 ? 0.910 -0.352 73.691 1.00 28.44 286 THR A N 1
ATOM 2243 C CA . THR A 1 286 ? 1.012 -0.656 75.139 1.00 28.44 286 THR A CA 1
ATOM 2244 C C . THR A 1 286 ? 2.476 -0.522 75.620 1.00 28.44 286 THR A C 1
ATOM 2246 O O . THR A 1 286 ? 3.275 -1.422 75.394 1.00 28.44 286 THR A O 1
ATOM 2249 N N . GLU A 1 287 ? 2.764 0.609 76.295 1.00 30.27 287 GLU A N 1
ATOM 2250 C CA . GLU A 1 287 ? 3.748 0.847 77.390 1.00 30.27 287 GLU A CA 1
ATOM 2251 C C . GLU A 1 287 ? 5.280 0.708 77.088 1.00 30.27 287 GLU A C 1
ATOM 2253 O O . GLU A 1 287 ? 5.711 -0.246 76.462 1.00 30.27 287 GLU A O 1
ATOM 2258 N N . ILE A 1 288 ? 6.239 1.580 77.483 1.00 30.77 288 ILE A N 1
ATOM 2259 C CA . ILE A 1 288 ? 6.458 2.401 78.701 1.00 30.77 288 ILE A CA 1
ATOM 2260 C C . ILE A 1 288 ? 7.400 3.631 78.412 1.00 30.77 288 ILE A C 1
ATOM 2262 O O . ILE A 1 288 ? 8.445 3.475 77.786 1.00 30.77 288 ILE A O 1
ATOM 2266 N N . SER A 1 289 ? 7.060 4.811 78.979 1.00 27.80 289 SER A N 1
ATOM 2267 C CA . SER A 1 289 ? 7.866 6.009 79.403 1.00 27.80 289 SER A CA 1
ATOM 2268 C C . SER A 1 289 ? 8.639 6.954 78.432 1.00 27.80 289 SER A C 1
ATOM 2270 O O . SER A 1 289 ? 9.539 6.547 77.707 1.00 27.80 289 SER A O 1
ATOM 2272 N N . GLU A 1 290 ? 8.348 8.263 78.565 1.00 27.88 290 GLU A N 1
ATOM 2273 C CA . GLU A 1 290 ? 8.999 9.504 78.042 1.00 27.88 290 GLU A CA 1
ATOM 2274 C C . GLU A 1 290 ? 10.290 9.938 78.821 1.00 27.88 290 GLU A C 1
ATOM 2276 O O . GLU A 1 290 ? 10.528 9.325 79.864 1.00 27.88 290 GLU A O 1
ATOM 2281 N N . PRO A 1 291 ? 11.098 10.994 78.451 1.00 35.25 291 PRO A N 1
ATOM 2282 C CA . PRO A 1 291 ? 10.779 12.165 77.594 1.00 35.25 291 PRO A CA 1
ATOM 2283 C C . PRO A 1 291 ? 11.845 12.699 76.580 1.00 35.25 291 PRO A C 1
ATOM 2285 O O . PRO A 1 291 ? 13.035 12.408 76.643 1.00 35.25 291 PRO A O 1
ATOM 2288 N N . LEU A 1 292 ? 11.362 13.625 75.728 1.00 29.17 292 LEU A N 1
ATOM 2289 C CA . LEU A 1 292 ? 12.021 14.755 75.023 1.00 29.17 292 LEU A CA 1
ATOM 2290 C C . LEU A 1 292 ? 13.106 14.524 73.942 1.00 29.17 292 LEU A C 1
ATOM 2292 O O . LEU A 1 292 ? 14.275 14.287 74.224 1.00 29.17 292 LEU A O 1
ATOM 2296 N N . SER A 1 293 ? 12.780 14.868 72.688 1.00 24.38 293 SER A N 1
ATOM 2297 C CA . SER A 1 293 ? 13.298 16.065 71.978 1.00 24.38 293 SER A CA 1
ATOM 2298 C C . SER A 1 293 ? 13.032 15.995 70.464 1.00 24.38 293 SER A C 1
ATOM 2300 O O . SER A 1 293 ? 12.803 14.943 69.874 1.00 24.38 293 SER A O 1
ATOM 2302 N N . ALA A 1 294 ? 12.962 17.171 69.846 1.00 32.12 294 ALA A N 1
ATOM 2303 C CA . ALA A 1 294 ? 12.391 17.401 68.533 1.00 32.12 294 ALA A CA 1
ATOM 2304 C C . ALA A 1 294 ? 13.240 16.920 67.336 1.00 32.12 294 ALA A C 1
ATOM 2306 O O . ALA A 1 294 ? 14.452 17.100 67.292 1.00 32.12 294 ALA A O 1
ATOM 2307 N N . ARG A 1 295 ? 12.495 16.572 66.274 1.00 31.11 295 ARG A N 1
ATOM 2308 C CA . ARG A 1 295 ? 12.769 16.845 64.848 1.00 31.11 295 ARG A CA 1
ATOM 2309 C C . ARG A 1 295 ? 13.580 15.807 64.054 1.00 31.11 295 ARG A C 1
ATOM 2311 O O . ARG A 1 295 ? 14.729 15.504 64.332 1.00 31.11 295 ARG A O 1
ATOM 2318 N N . SER A 1 296 ? 12.972 15.455 62.913 1.00 35.44 296 SER A N 1
ATOM 2319 C CA . SER A 1 296 ? 13.529 14.774 61.732 1.00 35.44 296 SER A CA 1
ATOM 2320 C C . SER A 1 296 ? 13.453 13.242 61.725 1.00 35.44 296 SER A C 1
ATOM 2322 O O . SER A 1 296 ? 14.465 12.549 61.774 1.00 35.44 296 SER A O 1
ATOM 2324 N N . SER A 1 297 ? 12.239 12.700 61.555 1.00 28.91 297 SER A N 1
ATOM 2325 C CA . SER A 1 297 ? 12.080 11.316 61.094 1.00 28.91 297 SER A CA 1
ATOM 2326 C C . SER A 1 297 ? 12.081 11.283 59.566 1.00 28.91 297 SER A C 1
ATOM 2328 O O . SER A 1 297 ? 11.092 11.579 58.889 1.00 28.91 297 SER A O 1
ATOM 2330 N N . ARG A 1 298 ? 13.259 10.971 59.026 1.00 36.31 298 ARG A N 1
ATOM 2331 C CA . ARG A 1 298 ? 13.479 10.557 57.642 1.00 36.31 298 ARG A CA 1
ATOM 2332 C C . ARG A 1 298 ? 12.641 9.288 57.424 1.00 36.31 298 ARG A C 1
ATOM 2334 O O . ARG A 1 298 ? 12.997 8.234 57.939 1.00 36.31 298 ARG A O 1
ATOM 2341 N N . ARG A 1 299 ? 11.513 9.384 56.707 1.00 35.28 299 ARG A N 1
ATOM 2342 C CA . ARG A 1 299 ? 10.691 8.215 56.345 1.00 35.28 299 ARG A CA 1
ATOM 2343 C C . ARG A 1 299 ? 11.488 7.325 55.393 1.00 35.28 299 ARG A C 1
ATOM 2345 O O . ARG A 1 299 ? 11.553 7.587 54.195 1.00 35.28 299 ARG A O 1
ATOM 2352 N N . THR A 1 300 ? 12.122 6.295 55.931 1.00 33.88 300 THR A N 1
ATOM 2353 C CA . THR A 1 300 ? 12.695 5.196 55.160 1.00 33.88 300 THR A CA 1
ATOM 2354 C C . THR A 1 300 ? 11.551 4.385 54.553 1.00 33.88 300 THR A C 1
ATOM 2356 O O . THR A 1 300 ? 10.796 3.721 55.259 1.00 33.88 300 THR A O 1
ATOM 2359 N N . LEU A 1 301 ? 11.398 4.461 53.228 1.00 39.59 301 LEU A N 1
ATOM 2360 C CA . LEU A 1 301 ? 10.525 3.565 52.470 1.00 39.59 301 LEU A CA 1
ATOM 2361 C C . LEU A 1 301 ? 11.086 2.138 52.590 1.00 39.59 301 LEU A C 1
ATOM 2363 O O . LEU A 1 301 ? 12.062 1.794 51.925 1.00 39.59 301 LEU A O 1
ATOM 2367 N N . ARG A 1 302 ? 10.489 1.299 53.440 1.00 49.66 302 ARG A N 1
ATOM 2368 C CA . ARG A 1 302 ? 10.675 -0.153 53.341 1.00 49.66 302 ARG A CA 1
ATOM 2369 C C . ARG A 1 302 ? 9.884 -0.645 52.128 1.00 49.66 302 ARG A C 1
ATOM 2371 O O . ARG A 1 302 ? 8.673 -0.446 52.066 1.00 49.66 302 ARG A O 1
ATOM 2378 N N . LEU A 1 303 ? 10.574 -1.261 51.166 1.00 38.78 303 LEU A N 1
ATOM 2379 C CA . LEU A 1 303 ? 9.945 -2.004 50.072 1.00 38.78 303 LEU A CA 1
ATOM 2380 C C . LEU A 1 303 ? 9.253 -3.239 50.666 1.00 38.78 303 LEU A C 1
ATOM 2382 O O . LEU A 1 303 ? 9.927 -4.179 51.083 1.00 38.78 303 LEU A O 1
ATOM 2386 N N . TYR A 1 304 ? 7.924 -3.227 50.714 1.00 53.38 304 TYR A N 1
ATOM 2387 C CA . TYR A 1 304 ? 7.125 -4.417 51.011 1.00 53.38 304 TYR A CA 1
ATOM 2388 C C . TYR A 1 304 ? 6.980 -5.285 49.751 1.00 53.38 304 TYR A C 1
ATOM 2390 O O . TYR A 1 304 ? 6.941 -4.775 48.630 1.00 53.38 304 TYR A O 1
ATOM 2398 N N . SER A 1 305 ? 6.970 -6.606 49.940 1.00 49.59 305 SER A N 1
ATOM 2399 C CA . SER A 1 305 ? 7.046 -7.606 48.869 1.00 49.59 305 SER A CA 1
ATOM 2400 C C . SER A 1 305 ? 5.692 -7.825 48.185 1.00 49.59 305 SER A C 1
ATOM 2402 O O . SER A 1 305 ? 4.646 -7.778 48.825 1.00 49.59 305 SER A O 1
ATOM 2404 N N . PHE A 1 306 ? 5.709 -8.149 46.886 1.00 51.12 306 PHE A N 1
ATOM 2405 C CA . PHE A 1 306 ? 4.521 -8.445 46.064 1.00 51.12 306 PHE A CA 1
ATOM 2406 C C . PHE A 1 306 ? 3.631 -9.562 46.651 1.00 51.12 306 PHE A C 1
ATOM 2408 O O . PHE A 1 306 ? 2.430 -9.596 46.399 1.00 51.12 306 PHE A O 1
ATOM 2415 N N . LYS A 1 307 ? 4.207 -10.449 47.477 1.00 49.72 307 LYS A N 1
ATOM 2416 C CA . LYS A 1 307 ? 3.472 -11.497 48.202 1.00 49.72 307 LYS A CA 1
ATOM 2417 C C . LYS A 1 307 ? 2.467 -10.945 49.216 1.00 49.72 307 LYS A C 1
ATOM 2419 O O . LYS A 1 307 ? 1.357 -11.457 49.269 1.00 49.72 307 LYS A O 1
ATOM 2424 N N . ASP A 1 308 ? 2.822 -9.892 49.950 1.00 56.44 308 ASP A N 1
ATOM 2425 C CA . ASP A 1 308 ? 1.938 -9.306 50.971 1.00 56.44 308 ASP A CA 1
ATOM 2426 C C . ASP A 1 308 ? 0.749 -8.578 50.326 1.00 56.44 308 ASP A C 1
ATOM 2428 O O . ASP A 1 308 ? -0.345 -8.519 50.883 1.00 56.44 308 ASP A O 1
ATOM 2432 N N . LEU A 1 309 ? 0.945 -8.057 49.109 1.00 53.72 309 LEU A N 1
ATOM 2433 C CA . LEU A 1 309 ? -0.125 -7.459 48.315 1.00 53.72 309 LEU A CA 1
ATOM 2434 C C . LEU A 1 309 ? -1.115 -8.516 47.815 1.00 53.72 309 LEU A C 1
ATOM 2436 O O . LEU A 1 309 ? -2.319 -8.286 47.875 1.00 53.72 309 LEU A O 1
ATOM 2440 N N . ILE A 1 310 ? -0.616 -9.658 47.329 1.00 62.25 310 ILE A N 1
ATOM 2441 C CA . ILE A 1 310 ? -1.470 -10.776 46.900 1.00 62.25 310 ILE A CA 1
ATOM 2442 C C . ILE A 1 310 ? -2.280 -11.299 48.086 1.00 62.25 310 ILE A C 1
ATOM 2444 O O . ILE A 1 310 ? -3.490 -11.438 47.962 1.00 62.25 310 ILE A O 1
ATOM 2448 N N . ASP A 1 311 ? -1.641 -11.504 49.240 1.00 61.47 311 ASP A N 1
ATOM 2449 C CA . ASP A 1 311 ? -2.309 -12.003 50.447 1.00 61.47 311 ASP A CA 1
ATOM 2450 C C . ASP A 1 311 ? -3.421 -11.052 50.926 1.00 61.47 311 ASP A C 1
ATOM 2452 O O . ASP A 1 311 ? -4.533 -11.471 51.255 1.00 61.47 311 ASP A O 1
ATOM 2456 N N . PHE A 1 312 ? -3.176 -9.740 50.864 1.00 63.25 312 PHE A N 1
ATOM 2457 C CA . PHE A 1 312 ? -4.204 -8.752 51.171 1.00 63.25 312 PHE A CA 1
ATOM 2458 C C . PHE A 1 312 ? -5.355 -8.734 50.157 1.00 63.25 312 PHE A C 1
ATOM 2460 O O . PHE A 1 312 ? -6.519 -8.595 50.546 1.00 63.25 312 PHE A O 1
ATOM 2467 N N . VAL A 1 313 ? -5.048 -8.849 48.861 1.00 58.81 313 VAL A N 1
ATOM 2468 C CA . VAL A 1 313 ? -6.065 -8.892 47.801 1.00 58.81 313 VAL A CA 1
ATOM 2469 C C . VAL A 1 313 ? -6.928 -10.146 47.942 1.00 58.81 313 VAL A C 1
ATOM 2471 O O . VAL A 1 313 ? -8.151 -10.019 47.885 1.00 58.81 313 VAL A O 1
ATOM 2474 N N . ASP A 1 314 ? -6.332 -11.304 48.229 1.00 62.16 314 ASP A N 1
ATOM 2475 C CA . ASP A 1 314 ? -7.052 -12.553 48.501 1.00 62.16 314 ASP A CA 1
ATOM 2476 C C . ASP A 1 314 ? -7.942 -12.421 49.742 1.00 62.16 314 ASP A C 1
ATOM 2478 O O . ASP A 1 314 ? -9.129 -12.758 49.704 1.00 62.16 314 ASP A O 1
ATOM 2482 N N . LYS A 1 315 ? -7.425 -11.841 50.833 1.00 68.12 315 LYS A N 1
ATOM 2483 C CA . LYS A 1 315 ? -8.208 -11.607 52.056 1.00 68.12 315 LYS A CA 1
ATOM 2484 C C . LYS A 1 315 ? -9.405 -10.681 51.811 1.00 68.12 315 LYS A C 1
ATOM 2486 O O . LYS A 1 315 ? -10.519 -10.974 52.250 1.00 68.12 315 LYS A O 1
ATOM 2491 N N . ARG A 1 316 ? -9.208 -9.588 51.065 1.00 63.34 316 ARG A N 1
ATOM 2492 C CA . ARG A 1 316 ? -10.281 -8.659 50.662 1.00 63.34 316 ARG A CA 1
ATOM 2493 C C . ARG A 1 316 ? -11.281 -9.317 49.710 1.00 63.34 316 ARG A C 1
ATOM 2495 O O . ARG A 1 316 ? -12.475 -9.039 49.807 1.00 63.34 316 ARG A O 1
ATOM 2502 N N . GLU A 1 317 ? -10.832 -10.186 48.807 1.00 60.91 317 GLU A N 1
ATOM 2503 C CA . GLU A 1 317 ? -11.714 -10.937 47.909 1.00 60.91 317 GLU A CA 1
ATOM 2504 C C . GLU A 1 317 ? -12.631 -11.888 48.692 1.00 60.91 317 GLU A C 1
ATOM 2506 O O . GLU A 1 317 ? -13.829 -11.967 48.406 1.00 60.91 317 GLU A O 1
ATOM 2511 N N . VAL A 1 318 ? -12.098 -12.561 49.716 1.00 67.56 318 VAL A N 1
ATOM 2512 C CA . VAL A 1 318 ? -12.872 -13.447 50.598 1.00 67.56 318 VAL A CA 1
ATOM 2513 C C . VAL A 1 318 ? -13.921 -12.664 51.398 1.00 67.56 318 VAL A C 1
ATOM 2515 O O . VAL A 1 318 ? -15.083 -13.073 51.436 1.00 67.56 318 VAL A O 1
ATOM 2518 N N . GLU A 1 319 ? -13.571 -11.505 51.964 1.00 65.31 319 GLU A N 1
ATOM 2519 C CA . GLU A 1 319 ? -14.528 -10.641 52.680 1.00 65.31 319 GLU A CA 1
ATOM 2520 C C . GLU A 1 319 ? -15.658 -10.140 51.766 1.00 65.31 319 GLU A C 1
ATOM 2522 O O . GLU A 1 319 ? -16.834 -10.175 52.140 1.00 65.31 319 GLU A O 1
ATOM 2527 N N . ILE A 1 320 ? -15.333 -9.732 50.535 1.00 60.16 320 ILE A N 1
ATOM 2528 C CA . ILE A 1 320 ? -16.331 -9.293 49.549 1.00 60.16 320 ILE A CA 1
ATOM 2529 C C . ILE A 1 320 ? -17.260 -10.453 49.160 1.00 60.16 320 ILE A C 1
ATOM 2531 O O . ILE A 1 320 ? -18.476 -10.255 49.066 1.00 60.16 320 ILE A O 1
ATOM 2535 N N . LYS A 1 321 ? -16.728 -11.672 48.981 1.00 60.31 321 LYS A N 1
ATOM 2536 C CA . LYS A 1 321 ? -17.534 -12.874 48.701 1.00 60.31 321 LYS A CA 1
ATOM 2537 C C . LYS A 1 321 ? -18.508 -13.192 49.837 1.00 60.31 321 LYS A C 1
ATOM 2539 O O . LYS A 1 321 ? -19.665 -13.509 49.559 1.00 60.31 321 LYS A O 1
ATOM 2544 N N . GLU A 1 322 ? -18.093 -13.052 51.094 1.00 69.31 322 GLU A N 1
ATOM 2545 C CA . GLU A 1 322 ? -18.967 -13.274 52.256 1.00 69.31 322 GLU A CA 1
ATOM 2546 C C . GLU A 1 322 ? -20.064 -12.202 52.385 1.00 69.31 322 GLU A C 1
ATOM 2548 O O . GLU A 1 322 ? -21.232 -12.528 52.622 1.00 69.31 322 GLU A O 1
ATOM 2553 N N . ILE A 1 323 ? -19.746 -10.927 52.127 1.00 69.00 323 ILE A N 1
ATOM 2554 C CA . ILE A 1 323 ? -20.744 -9.842 52.104 1.00 69.00 323 ILE A CA 1
ATOM 2555 C C . ILE A 1 323 ? -21.777 -10.077 50.991 1.00 69.00 323 ILE A C 1
ATOM 2557 O O . ILE A 1 323 ? -22.982 -9.918 51.210 1.00 69.00 323 ILE A O 1
ATOM 2561 N N . LEU A 1 324 ? -21.335 -10.507 49.806 1.00 57.22 324 LEU A N 1
ATOM 2562 C CA . LEU A 1 324 ? -22.225 -10.845 48.692 1.00 57.22 324 LEU A CA 1
ATOM 2563 C C . LEU A 1 324 ? -23.106 -12.056 49.005 1.00 57.22 324 LEU A C 1
ATOM 2565 O O . LEU A 1 324 ? -24.292 -12.047 48.675 1.00 57.22 324 LEU A O 1
ATOM 2569 N N . LYS A 1 325 ? -22.564 -13.078 49.674 1.00 64.38 325 LYS A N 1
ATOM 2570 C CA . LYS A 1 325 ? -23.304 -14.279 50.087 1.00 64.38 325 LYS A CA 1
ATOM 2571 C C . LYS A 1 325 ? -24.379 -13.966 51.134 1.00 64.38 325 LYS A C 1
ATOM 2573 O O . LYS A 1 325 ? -25.486 -14.504 51.035 1.00 64.38 325 LYS A O 1
ATOM 2578 N N . ARG A 1 326 ? -24.098 -13.058 52.079 1.00 65.31 326 ARG A N 1
ATOM 2579 C CA . ARG A 1 326 ? -25.105 -12.509 53.009 1.00 65.31 326 ARG A CA 1
ATOM 2580 C C . ARG A 1 326 ? -26.196 -11.750 52.265 1.00 65.31 326 ARG A C 1
ATOM 2582 O O . ARG A 1 326 ? -27.360 -12.111 52.382 1.00 65.31 326 ARG A O 1
ATOM 2589 N N . LYS A 1 327 ? -25.822 -10.810 51.394 1.00 55.88 327 LYS A N 1
ATOM 2590 C CA . LYS A 1 327 ? -26.780 -9.996 50.629 1.00 55.88 327 LYS A CA 1
ATOM 2591 C C . LYS A 1 327 ? -27.667 -10.830 49.693 1.00 55.88 327 LYS A C 1
ATOM 2593 O O . LYS A 1 327 ? -28.850 -10.543 49.545 1.00 55.88 327 LYS A O 1
ATOM 2598 N N . ASN A 1 328 ? -27.128 -11.901 49.101 1.00 52.19 328 ASN A N 1
ATOM 2599 C CA . ASN A 1 328 ? -27.917 -12.857 48.316 1.00 52.19 328 ASN A CA 1
ATOM 2600 C C . ASN A 1 328 ? -28.843 -13.722 49.184 1.00 52.19 328 ASN A C 1
ATOM 2602 O O . ASN A 1 328 ? -29.923 -14.089 48.729 1.00 52.19 328 ASN A O 1
ATOM 2606 N N . SER A 1 329 ? -28.443 -14.056 50.414 1.00 58.00 329 SER A N 1
ATOM 2607 C CA . SER A 1 329 ? -29.296 -14.791 51.359 1.00 58.00 329 SER A CA 1
ATOM 2608 C C . SER A 1 329 ? -30.441 -13.925 51.890 1.00 58.00 329 SER A C 1
ATOM 2610 O O . SER A 1 329 ? -31.555 -14.426 52.032 1.00 58.00 329 SER A O 1
ATOM 2612 N N . ASP A 1 330 ? -30.196 -12.633 52.105 1.00 55.16 330 ASP A N 1
ATOM 2613 C CA . ASP A 1 330 ? -31.212 -11.668 52.535 1.00 55.16 330 ASP A CA 1
ATOM 2614 C C . ASP A 1 330 ? -32.228 -11.397 51.411 1.00 55.16 330 ASP A C 1
ATOM 2616 O O . ASP A 1 330 ? -33.428 -11.565 51.624 1.00 55.16 330 ASP A O 1
ATOM 2620 N N . ASN A 1 331 ? -31.768 -11.185 50.169 1.00 47.00 331 ASN A N 1
ATOM 2621 C CA . ASN A 1 331 ? -32.647 -11.100 48.988 1.00 47.00 331 ASN A CA 1
ATOM 2622 C C . ASN A 1 331 ? -33.469 -12.386 48.741 1.00 47.00 331 ASN A C 1
ATOM 2624 O O . ASN A 1 331 ? -34.550 -12.344 48.147 1.00 47.00 331 ASN A O 1
ATOM 2628 N N . LYS A 1 332 ? -32.974 -13.556 49.171 1.00 48.94 332 LYS A N 1
ATOM 2629 C CA . LYS A 1 332 ? -33.689 -14.840 49.051 1.00 48.94 332 LYS A CA 1
ATOM 2630 C C . LYS A 1 332 ? -34.739 -15.035 50.155 1.00 48.94 332 LYS A C 1
ATOM 2632 O O . LYS A 1 332 ? -35.726 -15.730 49.925 1.00 48.94 332 LYS A O 1
ATOM 2637 N N . LYS A 1 333 ? -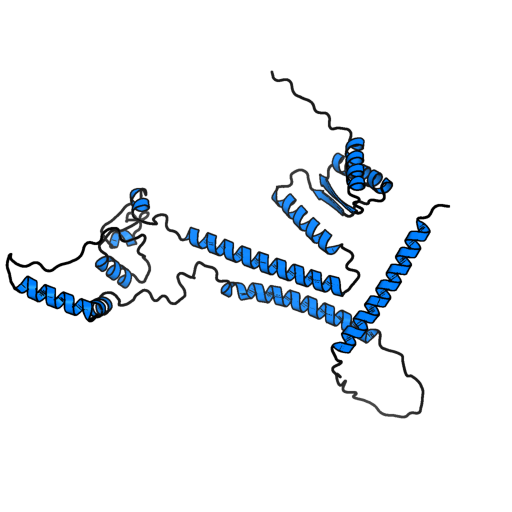34.560 -14.406 51.323 1.00 52.72 333 LYS A N 1
ATOM 2638 C CA . LYS A 1 333 ? -35.560 -14.367 52.407 1.00 52.72 333 LYS A CA 1
ATOM 2639 C C . LYS A 1 333 ? -36.676 -13.360 52.132 1.00 52.72 333 LYS A C 1
ATOM 2641 O O . LYS A 1 333 ? -37.824 -13.662 52.420 1.00 52.72 333 LYS A O 1
ATOM 2646 N N . GLU A 1 334 ? -36.365 -12.233 51.495 1.00 50.75 334 GLU A N 1
ATOM 2647 C CA . GLU A 1 334 ? -37.355 -11.222 51.080 1.00 50.75 334 GLU A CA 1
ATOM 2648 C C . GLU A 1 334 ? -38.235 -11.657 49.889 1.00 50.75 334 GLU A C 1
ATOM 2650 O O . GLU A 1 334 ? -39.239 -11.017 49.591 1.00 50.75 334 GLU A O 1
ATOM 2655 N N . SER A 1 335 ? -37.889 -12.758 49.209 1.00 44.72 335 SER A N 1
ATOM 2656 C CA . SER A 1 335 ? -38.606 -13.273 48.030 1.00 44.72 335 SER A CA 1
ATOM 2657 C C . SER A 1 335 ? -39.366 -14.593 48.251 1.00 44.72 335 SER A C 1
ATOM 2659 O O . SER A 1 335 ? -39.876 -15.160 47.280 1.00 44.72 335 SER A O 1
ATOM 2661 N N . SER A 1 336 ? -39.482 -15.074 49.498 1.00 37.31 336 SER A N 1
ATOM 2662 C CA . SER A 1 336 ? -40.410 -16.161 49.862 1.00 37.31 336 SER A CA 1
ATOM 2663 C C . SER A 1 336 ? -41.698 -15.575 50.453 1.00 37.31 336 SER A C 1
ATOM 2665 O O . SER A 1 336 ? -41.623 -14.950 51.510 1.00 37.31 336 SER A O 1
ATOM 2667 N N . PRO A 1 337 ? -42.865 -15.741 49.804 1.00 47.31 337 PRO A N 1
ATOM 2668 C CA . PRO A 1 337 ? -44.130 -15.297 50.373 1.00 47.31 337 PRO A CA 1
ATOM 2669 C C . PRO A 1 337 ? -44.558 -16.249 51.499 1.00 47.31 337 PRO A C 1
ATOM 2671 O O . PRO A 1 337 ? -44.421 -17.468 51.365 1.00 47.31 337 PRO A O 1
ATOM 2674 N N . ALA A 1 338 ? -45.049 -15.669 52.595 1.00 39.72 338 ALA A N 1
ATOM 2675 C CA . ALA A 1 338 ? -45.930 -16.348 53.542 1.00 39.72 338 ALA A CA 1
ATOM 2676 C C . ALA A 1 338 ? -47.344 -16.452 52.960 1.00 39.72 338 ALA A C 1
ATOM 2678 O O . ALA A 1 338 ? -47.719 -15.535 52.187 1.00 39.72 338 ALA A O 1
#

Secondary structure (DSSP, 8-state):
-PPP---PPP-HHHHHHHHHHHHHHTT-SEEEEEEESSHHHHHHHHHHHHHHHHTT-EEEEEEEE-TT--HHHHHHHHHHHHHHHHHHS---SHHHHHHHHHHHHHHHHHHHHHHHHHHHHHHHHHTS-S--SHHHHHHS-SPEES-HHHHTTTGGGTS-SEE---HHHHHHHHHHTTTSS---S-------------TT-THHHHHHHHHHHHHHTSHHHHHHHHHT-S------SSSSSTTS--TTTTHHHHHHHHHHHHHHHHHHHHHHHHHHHHT---S----------------------HHHHHHHHHHHHHHHHHHHHHHHHHHHHTTS--

InterPro domains:
  IPR001320 Ionotropic glutamate receptor, C-terminal [PF00060] (78-259)
  IPR001320 Ionotropic glutamate receptor, C-terminal [SM00079] (29-230)
  IPR001828 Receptor, ligand binding region [PF01094] (2-73)
  IPR015683 Ionotropic glutamate receptor [PTHR18966] (77-284)
  IPR028082 Periplasmic binding protein-like I [SSF53822] (2-75)

pLDDT: mean 70.23, std 17.92, range [24.38, 95.69]

Mean predicted aligned error: 20.82 Å

Organism: NCBI:txid402998

Sequence (338 aa):
MYPYFLRTVINNYFQMYAIADLVDYYGWKEVIAIFVDDDNGRNRISVLGDALTKKRAKISYKAAFSLGATKSDIDDLFSFSTMFFAHRENTLTMLGRCVMIFWLFVVLIINSSYTTSLTSLLIVQKLSSGIEGIDSLISSPDPIGVQDSMLQKGPQGGGVAAIVDVLPYVELFLSNNKCIFRTVGQEFNKSGWGFAFQRDSPLSIDLSTAILQLSENGELQRIHDKWLSNNGCSSQNNQVDDTRLSLSSFWGLYVICGSTCAVALIVFFCSVYCQFLRCAPEIEETEISEPLSARSSRRTLRLYSFKDLIDFVDKREVEIKEILKRKNSDNKKESSPA

Solvent-accessible surface area (backbone atoms only — not comparable to full-atom values): 20554 Å² total; per-residue (Å²): 136,81,87,80,83,82,76,74,77,74,58,60,64,63,56,28,43,54,50,33,52,52,37,51,75,74,65,49,51,66,42,75,46,77,40,50,71,43,76,68,34,53,51,38,52,51,53,29,44,56,42,20,49,77,65,71,18,43,69,73,44,79,48,70,43,62,96,82,67,50,73,65,58,53,53,50,49,52,53,49,52,53,53,51,48,72,66,60,58,81,57,82,43,75,66,49,50,52,51,50,55,52,48,53,50,53,53,49,53,51,54,51,50,53,51,46,54,52,51,26,55,56,39,53,61,69,69,56,54,91,53,60,29,70,72,41,50,72,72,44,94,62,46,73,37,83,52,75,77,32,52,78,44,25,52,91,62,79,25,13,69,46,71,73,78,61,66,73,60,49,46,48,51,40,38,74,50,76,62,79,60,78,90,68,48,76,90,87,72,94,80,81,89,84,87,88,69,66,86,92,46,66,63,56,56,57,51,50,54,52,50,50,52,32,56,74,73,43,53,49,57,52,53,46,39,70,74,57,55,59,57,63,68,73,73,54,97,66,70,86,51,75,56,37,72,47,75,74,78,46,42,64,59,55,49,52,54,50,47,55,52,48,49,53,50,49,52,49,53,48,51,52,50,50,52,52,58,69,68,67,75,88,89,84,90,79,90,85,89,87,86,89,84,86,88,82,85,79,82,76,83,76,86,77,59,74,65,62,54,51,53,49,50,52,53,52,50,52,53,51,51,51,53,50,52,50,55,53,50,52,58,54,59,77,69,57,86,130